Protein AF-A0A914XFB5-F1 (afdb_monomer_lite)

Radius of gyration: 28.86 Å; chains: 1; bounding box: 76×97×70 Å

pLDDT: mean 73.91, std 24.79, range [25.27, 97.06]

InterPro domains:
  IPR002641 Patatin-like phospholipase domain [PF01734] (30-136)
  IPR016035 Acyl transferase/acyl hydrolase/lysophospholipase [SSF52151] (10-265)
  IPR047148 85/88 kDa calcium-independent phospholipase A2 [PTHR24139] (10-276)

Organism: NCBI:txid2011161

Structure (mmCIF, N/CA/C/O backbone):
data_AF-A0A914XFB5-F1
#
_entry.id   AF-A0A914XFB5-F1
#
loop_
_atom_site.group_PDB
_atom_site.id
_atom_site.type_symbol
_atom_site.label_atom_id
_atom_site.label_alt_id
_atom_site.label_comp_id
_atom_site.label_asym_id
_atom_site.label_entity_id
_atom_site.label_seq_id
_atom_site.pdbx_PDB_ins_code
_atom_site.Cartn_x
_atom_site.Cartn_y
_atom_site.Cartn_z
_atom_site.occupancy
_atom_site.B_iso_or_equiv
_atom_site.auth_seq_id
_atom_site.auth_comp_id
_atom_site.auth_asym_id
_atom_site.auth_atom_id
_atom_site.pdbx_PDB_model_num
ATOM 1 N N . MET A 1 1 ? -23.483 -3.915 -17.271 1.00 28.05 1 MET A N 1
ATOM 2 C CA . MET A 1 1 ? -22.135 -3.550 -16.781 1.00 28.05 1 MET A CA 1
ATOM 3 C C . MET A 1 1 ? -22.330 -2.967 -15.389 1.00 28.05 1 MET A C 1
ATOM 5 O O . MET A 1 1 ? -23.011 -1.961 -15.266 1.00 28.05 1 MET A O 1
ATOM 9 N N . ILE A 1 2 ? -21.907 -3.681 -14.348 1.00 25.38 2 ILE A N 1
ATOM 10 C CA . ILE A 1 2 ? -22.270 -3.381 -12.957 1.00 25.38 2 ILE A CA 1
ATOM 11 C C . ILE A 1 2 ? -21.458 -2.163 -12.478 1.00 25.38 2 ILE A C 1
ATOM 13 O O . ILE A 1 2 ? -20.241 -2.264 -12.338 1.00 25.38 2 ILE A O 1
ATOM 17 N N . LYS A 1 3 ? -22.114 -1.011 -12.279 1.00 30.94 3 LYS A N 1
ATOM 18 C CA . LYS A 1 3 ? -21.510 0.233 -11.773 1.00 30.94 3 LYS A CA 1
ATOM 19 C C . LYS A 1 3 ? -21.792 0.350 -10.272 1.00 30.94 3 LYS A C 1
ATOM 21 O O . LYS A 1 3 ? -22.821 0.881 -9.877 1.00 30.94 3 LYS A O 1
ATOM 26 N N . TYR A 1 4 ? -20.901 -0.176 -9.439 1.00 33.84 4 TYR A N 1
ATOM 27 C CA . TYR A 1 4 ? -20.925 0.092 -8.000 1.00 33.84 4 TYR A CA 1
ATOM 28 C C . TYR A 1 4 ? -19.819 1.084 -7.657 1.00 33.84 4 TYR A C 1
ATOM 30 O O . TYR A 1 4 ? -18.700 0.929 -8.145 1.00 33.84 4 TYR A O 1
ATOM 38 N N . LYS A 1 5 ? -20.129 2.089 -6.834 1.00 43.03 5 LYS A N 1
ATOM 39 C CA . LYS A 1 5 ? -19.140 3.002 -6.247 1.00 43.03 5 LYS A CA 1
ATOM 40 C C . LYS A 1 5 ? -18.372 2.221 -5.174 1.00 43.03 5 LYS A C 1
ATOM 42 O O . LYS A 1 5 ? -18.997 1.694 -4.256 1.00 43.03 5 LYS A O 1
ATOM 47 N N . VAL A 1 6 ? -17.058 2.042 -5.340 1.00 48.06 6 VAL A N 1
ATOM 48 C CA . VAL A 1 6 ? -16.254 1.094 -4.534 1.00 48.06 6 VAL A CA 1
ATOM 49 C C . VAL A 1 6 ? -15.273 1.802 -3.600 1.00 48.06 6 VAL A C 1
ATOM 51 O O . VAL A 1 6 ? -14.911 1.224 -2.579 1.00 48.06 6 VAL A O 1
ATOM 54 N N . THR A 1 7 ? -14.867 3.035 -3.908 1.00 53.94 7 THR A N 1
ATOM 55 C CA . THR A 1 7 ? -13.913 3.799 -3.090 1.00 53.94 7 THR A CA 1
ATOM 56 C C . THR A 1 7 ? -14.574 4.841 -2.203 1.00 53.94 7 THR A C 1
ATOM 58 O O . THR A 1 7 ? -15.727 5.217 -2.415 1.00 53.94 7 THR A O 1
ATOM 61 N N . ASP A 1 8 ? -13.806 5.356 -1.245 1.00 54.56 8 ASP A N 1
ATOM 62 C CA . ASP A 1 8 ? -14.227 6.428 -0.333 1.00 54.56 8 ASP A CA 1
ATOM 63 C C . ASP A 1 8 ? -14.499 7.744 -1.060 1.00 54.56 8 ASP A C 1
ATOM 65 O O . ASP A 1 8 ? -15.376 8.503 -0.663 1.00 54.56 8 ASP A O 1
ATOM 69 N N . SER A 1 9 ? -13.840 7.946 -2.204 1.00 60.00 9 SER A N 1
ATOM 70 C CA . SER A 1 9 ? -14.134 9.016 -3.164 1.00 60.00 9 SER A CA 1
ATOM 71 C C . SER A 1 9 ? -15.401 8.776 -3.999 1.00 60.00 9 SER A C 1
ATOM 73 O O . SER A 1 9 ? -15.744 9.577 -4.863 1.00 60.00 9 SER A O 1
ATOM 75 N N . GLY A 1 10 ? -16.104 7.657 -3.795 1.00 68.06 10 GLY A N 1
ATOM 76 C CA . GLY A 1 10 ? -17.323 7.317 -4.524 1.00 68.06 10 GLY A CA 1
ATOM 77 C C . GLY A 1 10 ? -17.101 6.917 -5.986 1.00 68.06 10 GLY A C 1
ATOM 78 O O . GLY A 1 10 ? -18.074 6.843 -6.736 1.00 68.06 10 GLY A O 1
ATOM 79 N N . LYS A 1 11 ? -15.860 6.635 -6.400 1.00 73.81 11 LYS A N 1
ATOM 80 C CA . LYS A 1 11 ? -15.531 6.176 -7.755 1.00 73.81 11 LYS A CA 1
ATOM 81 C C . LYS A 1 11 ? -15.665 4.660 -7.879 1.00 73.81 11 LYS A C 1
ATOM 83 O O . LYS A 1 11 ? -15.484 3.885 -6.934 1.00 73.81 11 LYS A O 1
ATOM 88 N N . THR A 1 12 ? -16.008 4.212 -9.075 1.00 82.31 12 THR A N 1
ATOM 89 C CA . THR A 1 12 ? -15.985 2.801 -9.460 1.00 82.31 12 THR A CA 1
ATOM 90 C C . THR A 1 12 ? -14.556 2.369 -9.809 1.00 82.31 12 THR A C 1
ATOM 92 O O . THR A 1 12 ? -13.732 3.176 -10.240 1.00 82.31 12 THR A O 1
ATOM 95 N N . LEU A 1 13 ? -14.260 1.069 -9.712 1.00 85.56 13 LEU A N 1
ATOM 96 C CA . LEU A 1 13 ? -12.946 0.536 -10.114 1.00 85.56 13 LEU A CA 1
ATOM 97 C C . LEU A 1 13 ? -12.614 0.821 -11.589 1.00 85.56 13 LEU A C 1
ATOM 99 O O . LEU A 1 13 ? -11.453 0.997 -11.941 1.00 85.56 13 LEU A O 1
ATOM 103 N N . ARG A 1 14 ? -13.633 0.901 -12.454 1.00 87.38 14 ARG A N 1
ATOM 104 C CA . ARG A 1 14 ? -13.450 1.220 -13.876 1.00 87.38 14 ARG A CA 1
ATOM 105 C C . ARG A 1 14 ? -13.095 2.687 -14.102 1.00 87.38 14 ARG A C 1
ATOM 107 O O . ARG A 1 14 ? -12.268 2.981 -14.955 1.00 87.38 14 ARG A O 1
ATOM 114 N N . GLU A 1 15 ? -13.687 3.596 -13.335 1.00 87.69 15 GLU A N 1
ATOM 115 C CA . GLU A 1 15 ? -13.311 5.014 -13.377 1.00 87.69 15 GLU A CA 1
ATOM 116 C C . GLU A 1 15 ? -11.874 5.211 -12.902 1.00 87.69 15 GLU A C 1
ATOM 118 O O . GLU A 1 15 ? -11.133 5.951 -13.535 1.00 87.69 15 GLU A O 1
ATOM 123 N N . ILE A 1 16 ? -11.453 4.492 -11.859 1.00 87.81 16 ILE A N 1
ATOM 124 C CA . ILE A 1 16 ? -10.065 4.521 -11.374 1.00 87.81 16 ILE A CA 1
ATOM 125 C C . ILE A 1 16 ? -9.107 3.963 -12.427 1.00 87.81 16 ILE A C 1
ATOM 127 O O . ILE A 1 16 ? -8.071 4.562 -12.688 1.00 87.81 16 ILE A O 1
ATOM 131 N N . GLN A 1 17 ? -9.465 2.864 -13.094 1.00 90.69 17 GLN A N 1
ATOM 132 C CA . GLN A 1 17 ? -8.667 2.340 -14.203 1.00 90.69 17 GLN A CA 1
ATOM 133 C C . GLN A 1 17 ? -8.506 3.375 -15.329 1.00 90.69 17 GLN A C 1
ATOM 135 O O . GLN A 1 17 ? -7.394 3.606 -15.797 1.00 90.69 17 GLN A O 1
ATOM 140 N N . HIS A 1 18 ? -9.595 4.026 -15.752 1.00 89.69 18 HIS A N 1
ATOM 141 C CA . HIS A 1 18 ? -9.528 5.086 -16.765 1.00 89.69 18 HIS A CA 1
ATOM 142 C C . HIS A 1 18 ? -8.697 6.284 -16.300 1.00 89.69 18 HIS A C 1
ATOM 144 O O . HIS A 1 18 ? -8.013 6.900 -17.113 1.00 89.69 18 HIS A O 1
ATOM 150 N N . LEU A 1 19 ? -8.760 6.605 -15.009 1.00 88.25 19 LEU A N 1
ATOM 151 C CA . LEU A 1 19 ? -7.975 7.665 -14.399 1.00 88.25 19 LEU A CA 1
ATOM 152 C C . LEU A 1 19 ? -6.479 7.378 -14.551 1.00 88.25 19 LEU A C 1
ATOM 154 O O . LEU A 1 19 ? -5.775 8.209 -15.107 1.00 88.25 19 LEU A O 1
ATOM 158 N N . TYR A 1 20 ? -6.016 6.179 -14.179 1.00 89.06 20 TYR A N 1
ATOM 159 C CA . TYR A 1 20 ? -4.617 5.773 -14.367 1.00 89.06 20 TYR A CA 1
ATOM 160 C C . TYR A 1 20 ? -4.177 5.837 -15.834 1.00 89.06 20 TYR A C 1
ATOM 162 O O . TYR A 1 20 ? -3.127 6.401 -16.131 1.00 89.06 20 TYR A O 1
ATOM 170 N N . LEU A 1 21 ? -4.995 5.317 -16.756 1.00 90.19 21 LEU A N 1
ATOM 171 C CA . LEU A 1 21 ? -4.662 5.301 -18.186 1.00 90.19 21 LEU A CA 1
ATOM 172 C C . LEU A 1 21 ? -4.533 6.701 -18.794 1.00 90.19 21 LEU A C 1
ATOM 174 O O . LEU A 1 21 ? -3.759 6.879 -19.723 1.00 90.19 21 LEU A O 1
ATOM 178 N N . ARG A 1 22 ? -5.278 7.688 -18.286 1.00 87.06 22 ARG A N 1
ATOM 179 C CA . ARG A 1 22 ? -5.170 9.085 -18.734 1.00 87.06 22 ARG A CA 1
ATOM 180 C C . ARG A 1 22 ? -4.053 9.838 -18.022 1.00 87.06 22 ARG A C 1
ATOM 182 O O . ARG A 1 22 ? -3.430 10.713 -18.607 1.00 87.06 22 ARG A O 1
ATOM 189 N N . PHE A 1 23 ? -3.841 9.530 -16.747 1.00 86.81 23 PHE A N 1
ATOM 190 C CA . PHE A 1 23 ? -2.979 10.314 -15.874 1.00 86.81 23 PHE A CA 1
ATOM 191 C C . PHE A 1 23 ? -1.503 9.905 -15.963 1.00 86.81 23 PHE A C 1
ATOM 193 O O . PHE A 1 23 ? -0.633 10.730 -15.693 1.00 86.81 23 PHE A O 1
ATOM 200 N N . LYS A 1 24 ? -1.201 8.677 -16.417 1.00 89.12 24 LYS A N 1
ATOM 201 C CA . LYS A 1 24 ? 0.177 8.181 -16.604 1.00 89.12 24 LYS A CA 1
ATOM 202 C C . LYS A 1 24 ? 1.052 9.119 -17.444 1.00 89.12 24 LYS A C 1
ATOM 204 O O . LYS A 1 24 ? 2.193 9.377 -17.077 1.00 89.12 24 LYS A O 1
ATOM 209 N N . ASP A 1 25 ? 0.503 9.667 -18.529 1.00 87.00 25 ASP A N 1
ATOM 210 C CA . ASP A 1 25 ? 1.257 10.492 -19.479 1.00 87.00 25 ASP A CA 1
ATOM 211 C C . ASP A 1 25 ? 1.527 11.894 -18.928 1.00 87.00 25 ASP A C 1
ATOM 213 O O . ASP A 1 25 ? 2.463 12.559 -19.363 1.00 87.00 25 ASP A O 1
ATOM 217 N N . TYR A 1 26 ? 0.718 12.322 -17.956 1.00 85.25 26 TYR A N 1
ATOM 218 C CA . TYR A 1 26 ? 0.828 13.619 -17.302 1.00 85.25 26 TYR A CA 1
ATOM 219 C C . TYR A 1 26 ? 1.771 13.589 -16.093 1.00 85.25 26 TYR A C 1
ATOM 221 O O . TYR A 1 26 ? 2.490 14.552 -15.862 1.00 85.25 26 TYR A O 1
ATOM 229 N N . ILE A 1 27 ? 1.798 12.493 -15.323 1.00 86.00 27 ILE A N 1
ATOM 230 C CA . ILE A 1 27 ? 2.720 12.363 -14.180 1.00 86.00 27 ILE A CA 1
ATOM 231 C C . ILE A 1 27 ? 4.146 12.066 -14.647 1.00 86.00 27 ILE A C 1
ATOM 233 O O . ILE A 1 27 ? 5.107 12.605 -14.105 1.00 86.00 27 ILE A O 1
ATOM 237 N N . PHE A 1 28 ? 4.290 11.164 -15.618 1.00 85.75 28 PHE A N 1
ATOM 238 C CA . PHE A 1 28 ? 5.590 10.708 -16.106 1.00 85.75 28 PHE A CA 1
ATOM 239 C C . PHE A 1 28 ? 6.002 11.489 -17.359 1.00 85.75 28 PHE A C 1
ATOM 241 O O . PHE A 1 28 ? 6.478 10.917 -18.339 1.00 85.75 28 PHE A O 1
ATOM 248 N N . ASP A 1 29 ? 5.768 12.798 -17.363 1.00 78.44 29 ASP A N 1
ATOM 249 C CA . ASP A 1 29 ? 5.888 13.674 -18.530 1.00 78.44 29 ASP A CA 1
ATOM 250 C C . ASP A 1 29 ? 7.346 13.977 -18.921 1.00 78.44 29 ASP A C 1
ATOM 252 O O . ASP A 1 29 ? 7.672 14.075 -20.109 1.00 78.44 29 ASP A O 1
ATOM 256 N N . THR A 1 30 ? 8.252 14.069 -17.946 1.00 73.75 30 THR A N 1
ATOM 257 C CA . THR A 1 30 ? 9.659 14.399 -18.181 1.00 73.75 30 THR A CA 1
ATOM 258 C C . THR A 1 30 ? 10.500 13.200 -18.621 1.00 73.75 30 THR A C 1
ATOM 260 O O . THR A 1 30 ? 10.286 12.048 -18.245 1.00 73.75 30 THR A O 1
ATOM 263 N N . TRP A 1 31 ? 11.539 13.488 -19.410 1.00 67.62 31 TRP A N 1
ATOM 264 C CA . TRP A 1 31 ? 12.543 12.501 -19.830 1.00 67.62 31 TRP A CA 1
ATOM 265 C C . TRP A 1 31 ? 13.501 12.083 -18.708 1.00 67.62 31 TRP A C 1
ATOM 267 O O . TRP A 1 31 ? 14.221 11.096 -18.851 1.00 67.62 31 TRP A O 1
ATOM 277 N N . SER A 1 32 ? 13.539 12.829 -17.603 1.00 76.44 32 SER A N 1
ATOM 278 C CA . SER A 1 32 ? 14.454 12.589 -16.491 1.00 76.44 32 SER A CA 1
ATOM 279 C C . SER A 1 32 ? 13.742 12.677 -15.154 1.00 76.44 32 SER A C 1
ATOM 281 O O . SER A 1 32 ? 12.964 13.600 -14.910 1.00 76.44 32 SER A O 1
ATOM 283 N N . ARG A 1 33 ? 14.100 11.745 -14.276 1.00 84.31 33 ARG A N 1
ATOM 284 C CA . ARG A 1 33 ? 13.691 11.723 -12.879 1.00 84.31 33 ARG A CA 1
ATOM 285 C C . ARG A 1 33 ? 14.534 12.695 -12.031 1.00 84.31 33 ARG A C 1
ATOM 287 O O . ARG A 1 33 ? 15.703 12.907 -12.368 1.00 84.31 33 ARG A O 1
ATOM 294 N N . PRO A 1 34 ? 14.009 13.224 -10.910 1.00 86.38 34 PRO A N 1
ATOM 295 C CA . PRO A 1 34 ? 12.655 13.017 -10.383 1.00 86.38 34 PRO A CA 1
ATOM 296 C C . PRO A 1 34 ? 11.577 13.768 -11.185 1.00 86.38 34 PRO A C 1
ATOM 298 O O . PRO A 1 34 ? 11.852 14.811 -11.775 1.00 86.38 34 PRO A O 1
ATOM 301 N N . TYR A 1 35 ? 10.357 13.229 -11.198 1.00 86.88 35 TYR A N 1
ATOM 302 C CA . TYR A 1 35 ? 9.185 13.820 -11.850 1.00 86.88 35 TYR A CA 1
ATOM 303 C C . TYR A 1 35 ? 8.622 14.999 -11.055 1.00 86.88 35 TYR A C 1
ATOM 305 O O . TYR A 1 35 ? 8.806 15.099 -9.837 1.00 86.88 35 TYR A O 1
ATOM 313 N N . ASN A 1 36 ? 7.898 15.881 -11.747 1.00 83.06 36 ASN A N 1
ATOM 314 C CA . ASN A 1 36 ? 7.237 17.020 -11.125 1.00 83.06 36 ASN A CA 1
ATOM 315 C C . ASN A 1 36 ? 6.116 16.546 -10.183 1.00 83.06 36 ASN A C 1
ATOM 317 O O . ASN A 1 36 ? 5.190 15.843 -10.584 1.00 83.06 36 ASN A O 1
ATOM 321 N N . THR A 1 37 ? 6.192 16.945 -8.915 1.00 86.81 37 THR A N 1
ATOM 322 C CA . THR A 1 37 ? 5.234 16.522 -7.888 1.00 86.81 37 THR A CA 1
ATOM 323 C C . THR A 1 37 ? 4.040 17.460 -7.764 1.00 86.81 37 THR A C 1
ATOM 325 O O . THR A 1 37 ? 3.006 17.033 -7.265 1.00 86.81 37 THR A O 1
ATOM 328 N N . SER A 1 38 ? 4.136 18.704 -8.242 1.00 89.12 38 SER A N 1
ATOM 329 C CA . SER A 1 38 ? 3.063 19.701 -8.143 1.00 89.12 38 SER A CA 1
ATOM 330 C C . SER A 1 38 ? 1.817 19.262 -8.907 1.00 89.12 38 SER A C 1
ATOM 332 O O . SER A 1 38 ? 0.704 19.400 -8.412 1.00 89.12 38 SER A O 1
ATOM 334 N N . ALA A 1 39 ? 2.008 18.674 -10.089 1.00 86.69 39 ALA A N 1
ATOM 335 C CA . ALA A 1 39 ? 0.926 18.160 -10.924 1.00 86.69 39 ALA A CA 1
ATOM 336 C C . ALA A 1 39 ? 0.201 16.978 -10.251 1.00 86.69 39 ALA A C 1
ATOM 338 O O . ALA A 1 39 ? -1.029 16.922 -10.222 1.00 86.69 39 ALA A O 1
ATOM 339 N N . LEU A 1 40 ? 0.971 16.063 -9.649 1.00 88.44 40 LEU A N 1
ATOM 340 C CA . LEU A 1 40 ? 0.448 14.938 -8.873 1.00 88.44 40 LEU A CA 1
ATOM 341 C C . LEU A 1 40 ? -0.322 15.414 -7.633 1.00 88.44 40 LEU A C 1
ATOM 343 O O . LEU A 1 40 ? -1.408 14.915 -7.350 1.00 88.44 40 LEU A O 1
ATOM 347 N N . GLU A 1 41 ? 0.226 16.383 -6.904 1.00 92.56 41 GLU A N 1
ATOM 348 C CA . GLU A 1 41 ? -0.372 16.927 -5.684 1.00 92.56 41 GLU A CA 1
ATOM 349 C C . GLU A 1 41 ? -1.658 17.701 -5.975 1.00 92.56 41 GLU A C 1
ATOM 351 O O . GLU A 1 41 ? -2.675 17.428 -5.339 1.00 92.56 41 GLU A O 1
ATOM 356 N N . ALA A 1 42 ? -1.653 18.586 -6.976 1.00 91.69 42 ALA A N 1
ATOM 357 C CA . ALA A 1 42 ? -2.843 19.316 -7.407 1.00 91.69 42 ALA A CA 1
ATOM 358 C C . ALA A 1 42 ? -3.957 18.357 -7.844 1.00 91.69 42 ALA A C 1
ATOM 360 O O . ALA A 1 42 ? -5.107 18.496 -7.435 1.00 91.69 42 ALA A O 1
ATOM 361 N N . PHE A 1 43 ? -3.609 17.322 -8.610 1.00 88.31 43 PHE A N 1
ATOM 362 C CA . PHE A 1 43 ? -4.556 16.287 -8.996 1.00 88.31 43 PHE A CA 1
ATOM 363 C C . PHE A 1 43 ? -5.148 15.552 -7.785 1.00 88.31 43 PHE A C 1
ATOM 365 O O . PHE A 1 43 ? -6.365 15.402 -7.695 1.00 88.31 43 PHE A O 1
ATOM 372 N N . MET A 1 44 ? -4.318 15.120 -6.829 1.00 89.69 44 MET A N 1
ATOM 373 C CA . MET A 1 44 ? -4.813 14.456 -5.620 1.00 89.69 44 MET A CA 1
ATOM 374 C C . MET A 1 44 ? -5.723 15.379 -4.800 1.00 89.69 44 MET A C 1
ATOM 376 O O . MET A 1 44 ? -6.739 14.922 -4.285 1.00 89.69 44 MET A O 1
ATOM 380 N N . GLN A 1 45 ? -5.3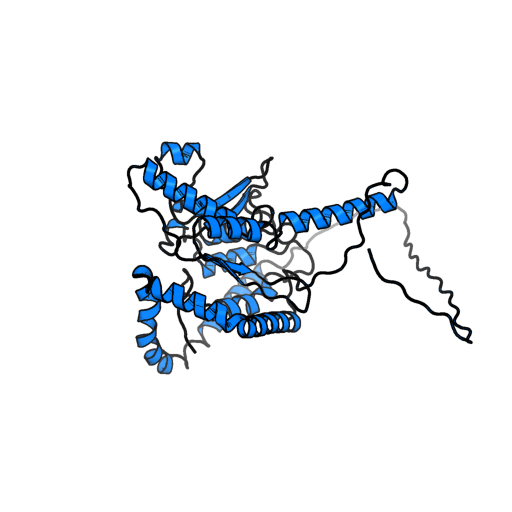91 16.667 -4.696 1.00 91.69 45 GLN A N 1
ATOM 381 C CA . GLN A 1 45 ? -6.206 17.663 -3.996 1.00 91.69 45 GLN A CA 1
ATOM 382 C C . GLN A 1 45 ? -7.563 17.881 -4.673 1.00 91.69 45 GLN A C 1
ATOM 384 O O . GLN A 1 45 ? -8.577 17.942 -3.983 1.00 91.69 45 GLN A O 1
ATOM 389 N N . VAL A 1 46 ? -7.603 17.955 -6.006 1.00 89.06 46 VAL A N 1
ATOM 390 C CA . VAL A 1 46 ? -8.858 18.065 -6.768 1.00 89.06 46 VAL A CA 1
ATOM 391 C C . VAL A 1 46 ? -9.716 16.813 -6.585 1.00 89.06 46 VAL A C 1
ATOM 393 O O . VAL A 1 46 ? -10.921 16.910 -6.371 1.00 89.06 46 VAL A O 1
ATOM 396 N N . GLU A 1 47 ? -9.101 15.633 -6.636 1.00 84.88 47 GLU A N 1
ATOM 397 C CA . GLU A 1 47 ? -9.828 14.362 -6.637 1.00 84.88 47 GLU A CA 1
ATOM 398 C C . GLU A 1 47 ? -10.275 13.880 -5.256 1.00 84.88 47 GLU A C 1
ATOM 400 O O . GLU A 1 47 ? -11.230 13.106 -5.145 1.00 84.88 47 GLU A O 1
ATOM 405 N N . LEU A 1 48 ? -9.574 14.296 -4.202 1.00 86.94 48 LEU A N 1
ATOM 406 C CA . LEU A 1 48 ? -9.805 13.835 -2.830 1.00 86.94 48 LEU A CA 1
ATOM 407 C C . LEU A 1 48 ? -10.257 14.954 -1.892 1.00 86.94 48 LEU A C 1
ATOM 409 O O . LEU A 1 48 ? -10.643 14.658 -0.767 1.00 86.94 48 LEU A O 1
ATOM 413 N N . GLY A 1 49 ? -10.221 16.206 -2.349 1.00 89.00 49 GLY A N 1
ATOM 414 C CA . GLY A 1 49 ? -10.443 17.398 -1.540 1.00 89.00 49 GLY A CA 1
ATOM 415 C C . GLY A 1 49 ? -9.163 17.854 -0.837 1.00 89.00 49 GLY A C 1
ATOM 416 O O . GLY A 1 49 ? -8.544 17.101 -0.083 1.00 89.00 49 GLY A O 1
ATOM 417 N N . ALA A 1 50 ? -8.780 19.116 -1.046 1.00 92.38 50 ALA A N 1
ATOM 418 C CA . ALA A 1 50 ? -7.565 19.698 -0.467 1.00 92.38 50 ALA A CA 1
ATOM 419 C C . ALA A 1 50 ? -7.567 19.682 1.074 1.00 92.38 50 ALA A C 1
ATOM 421 O O . ALA A 1 50 ? -6.538 19.387 1.684 1.00 92.38 50 ALA A O 1
ATOM 422 N N . ASP A 1 51 ? -8.735 19.919 1.675 1.00 94.25 51 ASP A N 1
ATOM 423 C CA . ASP A 1 51 ? -8.927 20.002 3.129 1.00 94.25 51 ASP A CA 1
ATOM 424 C C . ASP A 1 51 ? -9.544 18.732 3.734 1.00 94.25 51 ASP A C 1
ATOM 426 O O . ASP A 1 51 ? -9.797 18.677 4.934 1.00 94.25 51 ASP A O 1
ATOM 430 N N . THR A 1 52 ? -9.818 17.705 2.920 1.00 92.75 52 THR A N 1
ATOM 431 C CA . THR A 1 52 ? -10.423 16.466 3.428 1.00 92.75 52 THR A CA 1
ATOM 432 C C . THR A 1 52 ? -9.396 15.700 4.250 1.00 92.75 52 THR A C 1
ATOM 434 O O . THR A 1 52 ? -8.330 15.326 3.750 1.00 92.75 52 THR A O 1
ATOM 437 N N . THR A 1 53 ? -9.719 15.463 5.517 1.00 95.56 53 THR A N 1
ATOM 438 C CA . THR A 1 53 ? -8.860 14.775 6.484 1.00 95.56 53 THR A CA 1
ATOM 439 C C . THR A 1 53 ? -9.110 13.272 6.495 1.00 95.56 53 THR A C 1
ATOM 441 O O . THR A 1 53 ? -10.155 12.791 6.050 1.00 95.56 53 THR A O 1
ATOM 444 N N . LEU A 1 54 ? -8.166 12.493 7.030 1.00 93.25 54 LEU A N 1
ATOM 445 C CA . LEU A 1 54 ? -8.392 11.065 7.254 1.00 93.25 54 LEU A CA 1
ATOM 446 C C . LEU A 1 54 ? -9.585 10.853 8.197 1.00 93.25 54 LEU A C 1
ATOM 448 O O . LEU A 1 54 ? -10.357 9.925 7.980 1.00 93.25 54 LEU A O 1
ATOM 452 N N . ALA A 1 55 ? -9.805 11.739 9.175 1.00 93.50 55 ALA A N 1
ATOM 453 C CA . ALA A 1 55 ? -10.966 11.677 10.064 1.00 93.50 55 ALA A CA 1
ATOM 454 C C . ALA A 1 55 ? -12.314 11.773 9.330 1.00 93.50 55 ALA A C 1
ATOM 456 O O . ALA A 1 55 ? -13.307 11.207 9.801 1.00 93.50 55 ALA A O 1
ATOM 457 N N . ASP A 1 56 ? -12.380 12.468 8.192 1.00 90.44 56 ASP A N 1
ATOM 458 C CA . ASP A 1 56 ? -13.609 12.611 7.401 1.00 90.44 56 ASP A CA 1
ATOM 459 C C . ASP A 1 56 ? -14.013 11.291 6.725 1.00 90.44 56 ASP A C 1
ATOM 461 O O . ASP A 1 56 ? -15.201 11.020 6.509 1.00 90.44 56 ASP A O 1
ATOM 465 N N . VAL A 1 57 ? -13.044 10.405 6.479 1.00 87.94 57 VAL A N 1
ATOM 466 C CA . VAL A 1 57 ? -13.274 9.072 5.923 1.00 87.94 57 VAL A CA 1
ATOM 467 C C . VAL A 1 57 ? -13.712 8.113 7.028 1.00 87.94 57 VAL A C 1
ATOM 469 O O . VAL A 1 57 ? -12.898 7.504 7.712 1.00 87.94 57 VAL A O 1
ATOM 472 N N . LYS A 1 58 ? -15.025 7.931 7.201 1.00 82.88 58 LYS A N 1
ATOM 473 C CA . LYS A 1 58 ? -15.560 7.073 8.279 1.00 82.88 58 LYS A CA 1
ATOM 474 C C . LYS A 1 58 ? -15.440 5.572 8.008 1.00 82.88 58 LYS A C 1
ATOM 476 O O . LYS A 1 58 ? -15.259 4.793 8.940 1.00 82.88 58 LYS A O 1
ATOM 481 N N . HIS A 1 59 ? -15.578 5.148 6.754 1.00 79.62 59 HIS A N 1
ATOM 482 C CA . HIS A 1 59 ? -15.498 3.741 6.364 1.00 79.62 59 HIS A CA 1
ATOM 483 C C . HIS A 1 59 ? -15.045 3.585 4.908 1.00 79.62 59 HIS A C 1
ATOM 485 O O . HIS A 1 59 ? -15.529 4.366 4.092 1.00 79.62 59 HIS A O 1
ATOM 491 N N . PRO A 1 60 ? -14.274 2.520 4.588 1.00 85.94 60 PRO A N 1
ATOM 492 C CA . PRO A 1 60 ? -13.718 1.531 5.508 1.00 85.94 60 PRO A CA 1
ATOM 493 C C . PRO A 1 60 ? -12.583 2.123 6.356 1.00 85.94 60 PRO A C 1
ATOM 495 O O . PRO A 1 60 ? -12.192 3.271 6.184 1.00 85.94 60 PRO A O 1
ATOM 498 N N . ARG A 1 61 ? -12.078 1.347 7.320 1.00 89.56 61 ARG A N 1
ATOM 499 C CA . ARG A 1 61 ? -10.845 1.723 8.016 1.00 89.56 61 ARG A CA 1
ATOM 500 C C . ARG A 1 61 ? -9.673 1.620 7.040 1.00 89.56 61 ARG A C 1
ATOM 502 O O . ARG A 1 61 ? -9.567 0.628 6.322 1.00 89.56 61 ARG A O 1
ATOM 509 N N . LEU A 1 62 ? -8.828 2.638 7.036 1.00 92.31 62 LEU A N 1
ATOM 510 C CA . LEU A 1 62 ? -7.675 2.815 6.172 1.00 92.31 62 LEU A CA 1
ATOM 511 C C . LEU A 1 62 ? -6.401 2.760 7.005 1.00 92.31 62 LEU A C 1
ATOM 513 O O . LEU A 1 62 ? -6.343 3.287 8.117 1.00 92.31 62 LEU A O 1
ATOM 517 N N . LEU A 1 63 ? -5.381 2.145 6.422 1.00 94.75 63 LEU A N 1
ATOM 518 C CA . LEU A 1 63 ? -4.019 2.123 6.925 1.00 94.75 63 LEU A CA 1
ATOM 519 C C . LEU A 1 63 ? -3.089 2.300 5.728 1.00 94.75 63 LEU A C 1
ATOM 521 O O . LEU A 1 63 ? -3.140 1.515 4.783 1.00 94.75 63 LEU A O 1
ATOM 525 N N . VAL A 1 64 ? -2.281 3.351 5.766 1.00 96.25 64 VAL A N 1
ATOM 526 C CA . VAL A 1 64 ? -1.392 3.767 4.681 1.00 96.25 64 VAL A CA 1
ATOM 527 C C . VAL A 1 64 ? 0.038 3.792 5.209 1.00 96.25 64 VAL A C 1
ATOM 529 O O . VAL A 1 64 ? 0.299 4.342 6.280 1.00 96.25 64 VAL A O 1
ATOM 532 N N . THR A 1 65 ? 0.965 3.176 4.479 1.00 97.00 65 THR A N 1
ATOM 533 C CA . THR A 1 65 ? 2.377 3.088 4.865 1.00 97.00 65 THR A CA 1
ATOM 534 C C . THR A 1 65 ? 3.179 4.248 4.277 1.00 97.00 65 THR A C 1
ATOM 536 O O . THR A 1 65 ? 2.988 4.641 3.128 1.00 97.00 65 THR A O 1
ATOM 539 N N . THR A 1 66 ? 4.101 4.798 5.063 1.00 96.94 66 THR A N 1
ATOM 540 C CA . THR A 1 66 ? 5.136 5.745 4.619 1.00 96.94 66 THR A CA 1
ATOM 541 C C . THR A 1 66 ? 6.362 5.602 5.518 1.00 96.94 66 THR A C 1
ATOM 543 O O . THR A 1 66 ? 6.272 5.031 6.606 1.00 96.94 66 THR A O 1
ATOM 546 N N . VAL A 1 67 ? 7.519 6.087 5.083 1.00 96.56 67 VAL A N 1
ATOM 547 C CA . VAL A 1 67 ? 8.761 6.026 5.859 1.00 96.56 67 VAL A CA 1
ATOM 548 C C . VAL A 1 67 ? 9.222 7.432 6.225 1.00 96.56 67 VAL A C 1
ATOM 550 O O . VAL A 1 67 ? 9.310 8.312 5.372 1.00 96.56 67 VAL A O 1
ATOM 553 N N . GLU A 1 68 ? 9.544 7.635 7.501 1.00 95.00 68 GLU A N 1
ATOM 554 C CA . GLU A 1 68 ? 10.253 8.823 7.985 1.00 95.00 68 GLU A CA 1
ATOM 555 C C . GLU A 1 68 ? 11.742 8.669 7.655 1.00 95.00 68 GLU A C 1
ATOM 557 O O . GLU A 1 68 ? 12.468 7.914 8.311 1.00 95.00 68 GLU A O 1
ATOM 562 N N . GLY A 1 69 ? 12.166 9.331 6.577 1.00 90.19 69 GLY A N 1
ATOM 563 C CA . GLY A 1 69 ? 13.520 9.261 6.025 1.00 90.19 69 GLY A CA 1
ATOM 564 C C . GLY A 1 69 ? 14.478 10.330 6.558 1.00 90.19 69 GLY A C 1
ATOM 565 O O . GLY A 1 69 ? 15.656 10.307 6.213 1.00 90.19 69 GLY A O 1
ATOM 566 N N . ASP A 1 70 ? 14.000 11.253 7.394 1.00 91.25 70 ASP A N 1
ATOM 567 C CA . ASP A 1 70 ? 14.790 12.323 8.020 1.00 91.25 70 ASP A CA 1
ATOM 568 C C . ASP A 1 70 ? 15.505 11.890 9.313 1.00 91.25 70 ASP A C 1
ATOM 570 O O . ASP A 1 70 ? 16.262 12.665 9.900 1.00 91.25 70 ASP A O 1
ATOM 574 N N . VAL A 1 71 ? 15.295 10.647 9.758 1.00 88.12 71 VAL A N 1
ATOM 575 C CA . VAL A 1 71 ? 15.849 10.097 11.000 1.00 88.12 71 VAL A CA 1
ATOM 576 C C . VAL A 1 71 ? 16.555 8.759 10.776 1.00 88.12 71 VAL A C 1
ATOM 578 O O . VAL A 1 71 ? 16.168 7.960 9.928 1.00 88.12 71 VAL A O 1
ATOM 581 N N . ILE A 1 72 ? 17.593 8.491 11.578 1.00 87.88 72 ILE A N 1
ATOM 582 C CA . ILE A 1 72 ? 18.292 7.198 11.621 1.00 87.88 72 ILE A CA 1
ATOM 583 C C . ILE A 1 72 ? 18.176 6.621 13.044 1.00 87.88 72 ILE A C 1
ATOM 585 O O . ILE A 1 72 ? 18.550 7.307 13.998 1.00 87.88 72 ILE A O 1
ATOM 589 N N . PRO A 1 73 ? 17.707 5.369 13.222 1.00 89.62 73 PRO A N 1
ATOM 590 C CA . PRO A 1 73 ? 17.198 4.468 12.184 1.00 89.62 73 PRO A CA 1
ATOM 591 C C . PRO A 1 73 ? 15.900 4.994 11.554 1.00 89.62 73 PRO A C 1
ATOM 593 O O . PRO A 1 73 ? 15.086 5.601 12.252 1.00 89.62 73 PRO A O 1
ATOM 596 N N . VAL A 1 74 ? 15.720 4.739 10.252 1.00 91.50 74 VAL A N 1
ATOM 597 C CA . VAL A 1 74 ? 14.483 5.079 9.530 1.00 91.50 74 VAL A CA 1
ATOM 598 C C . VAL A 1 74 ? 13.297 4.353 10.155 1.00 91.50 74 VAL A C 1
ATOM 600 O O . VAL A 1 74 ? 13.435 3.223 10.637 1.00 91.50 74 VAL A O 1
ATOM 603 N N . LYS A 1 75 ? 12.130 4.998 10.168 1.00 93.06 75 LYS A N 1
ATOM 604 C CA . LYS A 1 75 ? 10.937 4.466 10.837 1.00 93.06 75 LYS A CA 1
ATOM 605 C C . LYS A 1 75 ? 9.775 4.344 9.871 1.00 93.06 75 LYS A C 1
ATOM 607 O O . LYS A 1 75 ? 9.482 5.273 9.124 1.00 93.06 75 LYS A O 1
ATOM 612 N N . LEU A 1 76 ? 9.083 3.209 9.932 1.00 94.94 76 LEU A N 1
ATOM 613 C CA . LEU A 1 76 ? 7.786 3.054 9.289 1.00 94.94 76 LEU A CA 1
ATOM 614 C C . LEU A 1 76 ? 6.746 3.861 10.068 1.00 94.94 76 LEU A C 1
ATOM 616 O O . LEU A 1 76 ? 6.612 3.703 11.283 1.00 94.94 76 LEU A O 1
ATOM 620 N N . LYS A 1 77 ? 5.982 4.679 9.354 1.00 95.44 77 LYS A N 1
ATOM 621 C CA . LYS A 1 77 ? 4.823 5.394 9.867 1.00 95.44 77 LYS A CA 1
ATOM 622 C C . LYS A 1 77 ? 3.560 4.855 9.210 1.00 95.44 77 LYS A C 1
ATOM 624 O O . LYS A 1 77 ? 3.491 4.680 7.995 1.00 95.44 77 LYS A O 1
ATOM 629 N N . LEU A 1 78 ? 2.566 4.583 10.047 1.00 96.06 78 LEU A N 1
ATOM 630 C CA . LEU A 1 78 ? 1.258 4.082 9.643 1.00 96.06 78 LEU A CA 1
ATOM 631 C C . LEU A 1 78 ? 0.243 5.216 9.799 1.00 96.06 78 LEU A C 1
ATOM 633 O O . LEU A 1 78 ? -0.083 5.611 10.919 1.00 96.06 78 LEU A O 1
ATOM 637 N N . LEU A 1 79 ? -0.233 5.758 8.683 1.00 96.06 79 LEU A N 1
ATOM 638 C CA . LEU A 1 79 ? -1.268 6.790 8.650 1.00 96.06 79 LEU A CA 1
ATOM 639 C C . LEU A 1 79 ? -2.639 6.113 8.618 1.00 96.06 79 LEU A C 1
ATOM 641 O O . LEU A 1 79 ? -2.846 5.169 7.856 1.00 96.06 79 LEU A O 1
ATOM 645 N N . ARG A 1 80 ? -3.563 6.549 9.476 1.00 94.38 80 ARG A N 1
ATOM 646 C CA . ARG A 1 80 ? -4.830 5.850 9.741 1.00 94.38 80 ARG A CA 1
ATOM 647 C C . ARG A 1 80 ? -5.992 6.830 9.767 1.00 94.38 80 ARG A C 1
ATOM 649 O O . ARG A 1 80 ? -5.824 7.973 10.176 1.00 94.38 80 ARG A O 1
ATOM 656 N N . ASN A 1 81 ? -7.180 6.358 9.402 1.00 94.06 81 ASN A N 1
ATOM 657 C CA . ASN A 1 81 ? -8.430 7.109 9.581 1.00 94.06 81 ASN A CA 1
ATOM 658 C C . ASN A 1 81 ? -9.191 6.755 10.869 1.00 94.06 81 ASN A C 1
ATOM 660 O O . ASN A 1 81 ? -10.352 7.125 11.033 1.00 94.06 81 ASN A O 1
ATOM 664 N N . TYR A 1 82 ? -8.571 5.989 11.759 1.00 92.25 82 TYR A N 1
ATOM 665 C CA . TYR A 1 82 ? -9.149 5.585 13.030 1.00 92.25 82 TYR A CA 1
ATOM 666 C C . TYR A 1 82 ? -8.136 5.797 14.146 1.00 92.25 82 TYR A C 1
ATOM 668 O O . TYR A 1 82 ? -6.926 5.692 13.940 1.00 92.25 82 TYR A O 1
ATOM 676 N N . ASP A 1 83 ? -8.666 6.053 15.333 1.00 91.44 83 ASP A N 1
ATOM 677 C CA . ASP A 1 83 ? -7.883 6.190 16.546 1.00 91.44 83 ASP A CA 1
ATOM 678 C C . ASP A 1 83 ? -7.613 4.830 17.190 1.00 91.44 83 ASP A C 1
ATOM 680 O O . ASP A 1 83 ? -8.418 3.897 17.115 1.00 91.44 83 ASP A O 1
ATOM 684 N N . MET A 1 84 ? -6.478 4.728 17.879 1.00 90.88 84 MET A N 1
ATOM 685 C CA . MET A 1 84 ? -6.208 3.579 18.737 1.00 90.88 84 MET A CA 1
ATOM 686 C C . MET A 1 84 ? -7.039 3.666 20.025 1.00 90.88 84 MET A C 1
ATOM 688 O O . MET A 1 84 ? -7.068 4.729 20.646 1.00 90.88 84 MET A O 1
ATOM 692 N N . PRO A 1 85 ? -7.655 2.568 20.499 1.00 91.75 85 PRO A N 1
ATOM 693 C CA . PRO A 1 85 ? -8.503 2.560 21.692 1.00 91.75 85 PRO A CA 1
ATOM 694 C C . PRO A 1 85 ? -7.651 2.513 22.972 1.00 91.75 85 PRO A C 1
ATOM 696 O O . PRO A 1 85 ? -7.751 1.604 23.793 1.00 91.75 85 PRO A O 1
ATOM 699 N N . LEU A 1 86 ? -6.775 3.504 23.117 1.00 90.12 86 LEU A N 1
ATOM 700 C CA . LEU A 1 86 ? -5.833 3.715 24.212 1.00 90.12 86 LEU A CA 1
ATOM 701 C C . LEU A 1 86 ? -6.149 5.033 24.930 1.00 90.12 86 LEU A C 1
ATOM 703 O O . LEU A 1 86 ? -6.872 5.882 24.403 1.00 90.12 86 LEU A O 1
ATOM 707 N N . SER A 1 87 ? -5.584 5.231 26.124 1.00 89.44 87 SER A N 1
ATOM 708 C CA . SER A 1 87 ? -5.667 6.530 26.796 1.00 89.44 87 SER A CA 1
ATOM 709 C C . SER A 1 87 ? -4.906 7.601 26.000 1.00 89.44 87 SER A C 1
ATOM 711 O O . SER A 1 87 ? -3.904 7.299 25.355 1.00 89.44 87 SER A O 1
ATOM 713 N N . GLU A 1 88 ? -5.326 8.869 26.070 1.00 89.81 88 GLU A N 1
ATOM 714 C CA . GLU A 1 88 ? -4.622 9.972 25.381 1.00 89.81 88 GLU A CA 1
ATOM 715 C C . GLU A 1 88 ? -3.146 10.079 25.795 1.00 89.81 88 GLU A C 1
ATOM 717 O O . GLU A 1 88 ? -2.294 10.467 24.995 1.00 89.81 88 GLU A O 1
ATOM 722 N N . LYS A 1 89 ? -2.828 9.695 27.039 1.00 90.69 89 LYS A N 1
ATOM 723 C CA . LYS A 1 89 ? -1.448 9.621 27.518 1.00 90.69 89 LYS A CA 1
ATOM 724 C C . LYS A 1 89 ? -0.664 8.548 26.760 1.00 90.69 89 LYS A C 1
ATOM 726 O O . LYS A 1 89 ? 0.393 8.853 26.222 1.00 90.69 89 LYS A O 1
ATOM 731 N N . ASP A 1 90 ? -1.196 7.330 26.681 1.00 90.62 90 ASP A N 1
ATOM 732 C CA . ASP A 1 90 ? -0.518 6.218 26.006 1.00 90.62 90 ASP A CA 1
ATOM 733 C C . ASP A 1 90 ? -0.403 6.465 24.498 1.00 90.62 90 ASP A C 1
ATOM 735 O O . ASP A 1 90 ? 0.635 6.174 23.910 1.00 90.62 90 ASP A O 1
ATOM 739 N N . LYS A 1 91 ? -1.432 7.065 23.877 1.00 91.31 91 LYS A N 1
ATOM 740 C CA . LYS A 1 91 ? -1.376 7.506 22.476 1.00 91.31 91 LYS A CA 1
ATOM 741 C C . LYS A 1 91 ? -0.178 8.428 22.251 1.00 91.31 91 LYS A C 1
ATOM 743 O O . LYS A 1 91 ? 0.625 8.179 21.356 1.00 91.31 91 LYS A O 1
ATOM 748 N N . LYS A 1 92 ? -0.024 9.449 23.100 1.00 91.06 92 LYS A N 1
ATOM 749 C CA . LYS A 1 92 ? 1.078 10.412 23.017 1.00 91.06 92 LYS A CA 1
ATOM 750 C C . LYS A 1 92 ? 2.441 9.766 23.271 1.00 91.06 92 LYS A C 1
ATOM 752 O O . LYS A 1 92 ? 3.373 10.027 22.516 1.00 91.06 92 LYS A O 1
ATOM 757 N N . ASP A 1 93 ? 2.554 8.922 24.294 1.00 91.56 93 ASP A N 1
ATOM 758 C CA . ASP A 1 93 ? 3.807 8.245 24.656 1.00 91.56 93 ASP A CA 1
ATOM 759 C C . ASP A 1 93 ? 4.270 7.275 23.550 1.00 91.56 93 ASP A C 1
ATOM 761 O O . ASP A 1 93 ? 5.468 7.121 23.315 1.00 91.56 93 ASP A O 1
ATOM 765 N N . MET A 1 94 ? 3.326 6.661 22.828 1.00 88.62 94 MET A N 1
ATOM 766 C CA . MET A 1 94 ? 3.595 5.784 21.682 1.00 88.62 94 MET A CA 1
ATOM 767 C C . MET A 1 94 ? 3.692 6.527 20.337 1.00 88.62 94 MET A C 1
ATOM 769 O O . MET A 1 94 ? 3.971 5.895 19.320 1.00 88.62 94 MET A O 1
ATOM 773 N N . GLY A 1 95 ? 3.483 7.847 20.314 1.00 89.56 95 GLY A N 1
ATOM 774 C CA . GLY A 1 95 ? 3.584 8.664 19.103 1.00 89.56 95 GLY A CA 1
ATOM 775 C C . GLY A 1 95 ? 2.432 8.488 18.107 1.00 89.56 95 GLY A C 1
ATOM 776 O O . GLY A 1 95 ? 2.639 8.673 16.910 1.00 89.56 95 GLY A O 1
ATOM 777 N N . TYR A 1 96 ? 1.235 8.120 18.570 1.00 90.94 96 TYR A N 1
ATOM 778 C CA . TYR A 1 96 ? 0.037 8.129 17.730 1.00 90.94 96 TYR A CA 1
ATOM 779 C C . TYR A 1 96 ? -0.442 9.562 17.495 1.00 90.94 96 TYR A C 1
ATOM 781 O O . TYR A 1 96 ? -0.671 10.320 18.439 1.00 90.94 96 TYR A O 1
ATOM 789 N N . GLU A 1 97 ? -0.604 9.903 16.223 1.00 91.88 97 GLU A N 1
ATOM 790 C CA . GLU A 1 97 ? -1.201 11.154 15.753 1.00 91.88 97 GLU A CA 1
ATOM 791 C C . GLU A 1 97 ? -2.689 10.958 15.483 1.00 91.88 97 GLU A C 1
ATOM 793 O O . GLU A 1 97 ? -3.151 9.822 15.325 1.00 91.88 97 GLU A O 1
ATOM 798 N N . LYS A 1 98 ? -3.435 12.063 15.432 1.00 93.69 98 LYS A N 1
ATOM 799 C CA . LYS A 1 98 ? -4.873 11.995 15.220 1.00 93.69 98 LYS A CA 1
ATOM 800 C C . LYS A 1 98 ? -5.207 11.981 13.725 1.00 93.69 98 LYS A C 1
ATOM 802 O O . LYS A 1 98 ? -4.505 12.620 12.938 1.00 93.69 98 LYS A O 1
ATOM 807 N N . PRO A 1 99 ? -6.287 11.303 13.304 1.00 93.69 99 PRO A N 1
ATOM 808 C CA . PRO A 1 99 ? -6.729 11.311 11.911 1.00 93.69 99 PRO A CA 1
ATOM 809 C C . PRO A 1 99 ? -7.045 12.711 11.357 1.00 93.69 99 PRO A C 1
ATOM 811 O O . PRO A 1 99 ? -6.982 12.912 10.146 1.00 93.69 99 PRO A O 1
ATOM 814 N N . GLU A 1 100 ? -7.386 13.680 12.211 1.00 95.25 100 GLU A N 1
ATOM 815 C CA . GLU A 1 100 ? -7.647 15.070 11.810 1.00 95.25 100 GLU A CA 1
ATOM 816 C C . GLU A 1 100 ? -6.367 15.825 11.419 1.00 95.25 100 GLU A C 1
ATOM 818 O O . GLU A 1 100 ? -6.436 16.806 10.682 1.00 95.25 100 GLU A O 1
ATOM 823 N N . ASP A 1 101 ? -5.200 15.363 11.881 1.00 94.62 101 ASP A N 1
ATOM 824 C CA . ASP A 1 101 ? -3.912 16.021 11.631 1.00 94.62 101 ASP A CA 1
ATOM 825 C C . ASP A 1 101 ? -3.403 15.780 10.194 1.00 94.62 101 ASP A C 1
ATOM 827 O O . ASP A 1 101 ? -2.436 16.404 9.755 1.00 94.62 101 ASP A O 1
ATOM 831 N N . TRP A 1 102 ? -4.045 14.872 9.451 1.00 95.62 102 TRP A N 1
ATOM 832 C CA . TRP A 1 102 ? -3.611 14.426 8.130 1.00 95.62 102 TRP A CA 1
ATOM 833 C C . TRP A 1 102 ? -4.704 14.591 7.087 1.00 95.62 102 TRP A C 1
ATOM 835 O O . TRP A 1 102 ? -5.778 14.000 7.197 1.00 95.62 102 TRP A O 1
ATOM 845 N N . THR A 1 103 ? -4.397 15.309 6.006 1.00 96.00 103 THR A N 1
ATOM 846 C CA . THR A 1 103 ? -5.241 15.300 4.808 1.00 96.00 103 THR A CA 1
ATOM 847 C C . THR A 1 103 ? -5.058 14.004 4.020 1.00 96.00 103 THR A C 1
ATOM 849 O O . THR A 1 103 ? -3.966 13.426 3.969 1.00 96.00 103 THR A O 1
ATOM 852 N N . VAL A 1 104 ? -6.132 13.537 3.378 1.00 94.25 104 VAL A N 1
ATOM 853 C CA . VAL A 1 104 ? -6.131 12.285 2.605 1.00 94.25 104 VAL A CA 1
ATOM 854 C C . VAL A 1 104 ? -5.100 12.355 1.478 1.00 94.25 104 VAL A C 1
ATOM 856 O O . VAL A 1 104 ? -4.289 11.441 1.321 1.00 94.25 104 VAL A O 1
ATOM 859 N N . TRP A 1 105 ? -5.083 13.458 0.720 1.00 94.38 105 TRP A N 1
ATOM 860 C CA . TRP A 1 105 ? -4.154 13.633 -0.397 1.00 94.38 105 TRP A CA 1
ATOM 861 C C . TRP A 1 105 ? -2.691 13.598 0.066 1.00 94.38 105 TRP A C 1
ATOM 863 O O . TRP A 1 105 ? -1.855 12.975 -0.587 1.00 94.38 105 TRP A O 1
ATOM 873 N N . LYS A 1 106 ? -2.379 14.201 1.222 1.00 96.12 106 LYS A N 1
ATOM 874 C CA . LYS A 1 106 ? -1.018 14.238 1.763 1.00 96.12 106 LYS A CA 1
ATOM 875 C C . LYS A 1 106 ? -0.569 12.856 2.216 1.00 96.12 106 LYS A C 1
ATOM 877 O O . LYS A 1 106 ? 0.549 12.452 1.906 1.00 96.12 106 LYS A O 1
ATOM 882 N N . ALA A 1 107 ? -1.448 12.108 2.884 1.00 96.12 107 ALA A N 1
ATOM 883 C CA . ALA A 1 107 ? -1.165 10.738 3.298 1.00 96.12 107 ALA A CA 1
ATOM 884 C C . ALA A 1 107 ? -0.828 9.835 2.098 1.00 96.12 107 ALA A C 1
ATOM 886 O O . ALA A 1 107 ? 0.167 9.108 2.127 1.00 96.12 107 ALA A O 1
ATOM 887 N N . LEU A 1 108 ? -1.608 9.925 1.015 1.00 94.25 108 LEU A N 1
ATOM 888 C CA . LEU A 1 108 ? -1.343 9.173 -0.215 1.00 94.25 108 LEU A CA 1
ATOM 889 C C . LEU A 1 108 ? -0.059 9.634 -0.908 1.00 94.25 108 LEU A C 1
ATOM 891 O O . LEU A 1 108 ? 0.734 8.798 -1.336 1.00 94.25 108 LEU A O 1
ATOM 895 N N . ARG A 1 109 ? 0.190 10.947 -0.959 1.00 95.38 109 ARG A N 1
ATOM 896 C CA . ARG A 1 109 ? 1.408 11.518 -1.540 1.00 95.38 109 ARG A CA 1
ATOM 897 C C . ARG A 1 109 ? 2.674 11.063 -0.809 1.00 95.38 109 ARG A C 1
ATOM 899 O O . ARG A 1 109 ? 3.673 10.795 -1.476 1.00 95.38 109 ARG A O 1
ATOM 906 N N . CYS A 1 110 ? 2.640 10.963 0.523 1.00 96.25 110 CYS A N 1
ATOM 907 C CA . CYS A 1 110 ? 3.729 10.398 1.329 1.00 96.25 110 CYS A CA 1
ATOM 908 C C . CYS A 1 110 ? 3.948 8.913 1.019 1.00 96.25 110 CYS A C 1
ATOM 910 O O . CYS A 1 110 ? 5.087 8.466 0.908 1.00 96.25 110 CYS A O 1
ATOM 912 N N . SER A 1 111 ? 2.859 8.160 0.852 1.00 95.94 111 SER A N 1
ATOM 913 C CA . SER A 1 111 ? 2.914 6.732 0.533 1.00 95.94 111 SER A CA 1
ATOM 914 C C . SER A 1 111 ? 3.505 6.454 -0.846 1.00 95.94 111 SER A C 1
ATOM 916 O O . SER A 1 111 ? 4.232 5.484 -0.979 1.00 95.94 111 SER A O 1
ATOM 918 N N . SER A 1 112 ? 3.263 7.328 -1.830 1.00 93.00 112 SER A N 1
ATOM 919 C CA . SER A 1 112 ? 3.724 7.180 -3.219 1.00 93.00 112 SER A CA 1
ATOM 920 C C . SER A 1 112 ? 5.029 7.925 -3.542 1.00 93.00 112 SER A C 1
ATOM 922 O O . SER A 1 112 ? 5.347 8.151 -4.712 1.00 93.00 112 SER A O 1
ATOM 924 N N . ALA A 1 113 ? 5.755 8.416 -2.533 1.00 93.06 113 ALA A N 1
ATOM 925 C CA . ALA A 1 113 ? 6.964 9.225 -2.703 1.00 93.06 113 ALA A CA 1
ATOM 926 C C . ALA A 1 113 ? 8.202 8.361 -3.009 1.00 93.06 113 ALA A C 1
ATOM 928 O O . ALA A 1 113 ? 9.176 8.366 -2.248 1.00 93.06 113 ALA A O 1
ATOM 929 N N . ALA A 1 114 ? 8.133 7.570 -4.085 1.00 89.75 114 ALA A N 1
ATOM 930 C CA . ALA A 1 114 ? 9.142 6.574 -4.439 1.00 89.75 114 ALA A CA 1
ATOM 931 C C . ALA A 1 114 ? 10.523 7.219 -4.640 1.00 89.75 114 ALA A C 1
ATOM 933 O O . ALA A 1 114 ? 10.663 8.100 -5.499 1.00 89.75 114 ALA A O 1
ATOM 934 N N . PRO A 1 115 ? 11.565 6.783 -3.896 1.00 86.25 115 PRO A N 1
ATOM 935 C CA . PRO A 1 115 ? 12.918 7.290 -4.074 1.00 86.25 115 PRO A CA 1
ATOM 936 C C . PRO A 1 115 ? 13.365 7.171 -5.528 1.00 86.25 115 PRO A C 1
ATOM 938 O O . PRO A 1 115 ? 13.054 6.195 -6.206 1.00 86.25 115 PRO A O 1
ATOM 941 N N . THR A 1 116 ? 14.119 8.159 -6.002 1.00 87.12 116 THR A N 1
ATOM 942 C CA . THR A 1 116 ? 14.489 8.377 -7.413 1.00 87.12 116 THR A CA 1
ATOM 943 C C . THR A 1 116 ? 13.362 8.859 -8.321 1.00 87.12 116 THR A C 1
ATOM 945 O O . THR A 1 116 ? 13.673 9.631 -9.211 1.00 87.12 116 THR A O 1
ATOM 948 N N . PHE A 1 117 ? 12.094 8.492 -8.108 1.00 87.62 117 PHE A N 1
ATOM 949 C CA . PHE A 1 117 ? 10.975 8.915 -8.965 1.00 87.62 117 PHE A CA 1
ATOM 950 C C . PHE A 1 117 ? 10.387 10.251 -8.525 1.00 87.62 117 PHE A C 1
ATOM 952 O O . PHE A 1 117 ? 10.169 11.122 -9.359 1.00 87.62 117 PHE A O 1
ATOM 959 N N . PHE A 1 118 ? 10.164 10.430 -7.226 1.00 90.38 118 PHE A N 1
ATOM 960 C CA . PHE A 1 118 ? 9.555 11.631 -6.666 1.00 90.38 118 PHE A CA 1
ATOM 961 C C . PHE A 1 118 ? 10.383 12.171 -5.505 1.00 90.38 118 PHE A C 1
ATOM 963 O O . PHE A 1 118 ? 11.049 11.424 -4.785 1.00 90.38 118 PHE A O 1
ATOM 970 N N . CYS A 1 119 ? 10.318 13.486 -5.301 1.00 91.00 119 CYS A N 1
ATOM 971 C CA . CYS A 1 119 ? 10.895 14.118 -4.119 1.00 91.00 119 CYS A CA 1
ATOM 972 C C . CYS A 1 119 ? 10.170 13.662 -2.844 1.00 91.00 119 CYS A C 1
ATOM 974 O O . CYS A 1 119 ? 8.972 13.345 -2.873 1.00 91.00 119 CYS A O 1
ATOM 976 N N . SER A 1 120 ? 10.896 13.672 -1.723 1.00 92.94 120 SER A N 1
ATOM 977 C CA . SER A 1 120 ? 10.304 13.447 -0.407 1.00 92.94 120 SER A CA 1
ATOM 978 C C . SER A 1 120 ? 9.292 14.538 -0.077 1.00 92.94 120 SER A C 1
ATOM 980 O O . SER A 1 120 ? 9.396 15.685 -0.517 1.00 92.94 120 SER A O 1
ATOM 982 N N . VAL A 1 121 ? 8.294 14.168 0.711 1.00 94.25 121 VAL A N 1
ATOM 983 C CA . VAL A 1 121 ? 7.243 15.080 1.142 1.00 94.25 121 VAL A CA 1
ATOM 984 C C . VAL A 1 121 ? 7.702 15.784 2.414 1.00 94.25 121 VAL A C 1
ATOM 986 O O . VAL A 1 121 ? 8.134 15.132 3.365 1.00 94.25 121 VAL A O 1
ATOM 989 N N . ASP A 1 122 ? 7.652 17.117 2.410 1.00 93.44 122 ASP A N 1
ATOM 990 C CA . ASP A 1 122 ? 8.125 17.989 3.501 1.00 93.44 122 ASP A CA 1
ATOM 991 C C . ASP A 1 122 ? 9.597 17.758 3.886 1.00 93.44 122 ASP A C 1
ATOM 993 O O . ASP A 1 122 ? 10.001 17.983 5.024 1.00 93.44 122 ASP A O 1
ATOM 997 N N . GLY A 1 123 ? 10.408 17.250 2.949 1.00 91.25 123 GLY A N 1
ATOM 998 C CA . GLY A 1 123 ? 11.795 16.864 3.215 1.00 91.25 123 GLY A CA 1
ATOM 999 C C . GLY A 1 123 ? 11.944 15.657 4.151 1.00 91.25 123 GLY A C 1
ATOM 1000 O O . GLY A 1 123 ? 13.068 15.316 4.511 1.00 91.25 123 GLY A O 1
ATOM 1001 N N . LYS A 1 124 ? 10.836 15.008 4.527 1.00 94.62 124 LYS A N 1
ATOM 1002 C CA . LYS A 1 124 ? 10.770 14.029 5.615 1.00 94.62 124 LYS A CA 1
ATOM 1003 C C . LYS A 1 124 ? 10.263 12.660 5.176 1.00 94.62 124 LYS A C 1
ATOM 1005 O O . LYS A 1 124 ? 10.882 11.647 5.496 1.00 94.62 124 LYS A O 1
ATOM 1010 N N . PHE A 1 125 ? 9.134 12.615 4.475 1.00 96.25 125 PHE A N 1
ATOM 1011 C CA . PHE A 1 125 ? 8.443 11.359 4.189 1.00 96.25 125 PHE A CA 1
ATOM 1012 C C . PHE A 1 125 ? 8.792 10.826 2.801 1.00 96.25 125 PHE A C 1
ATOM 1014 O O . PHE A 1 125 ? 8.801 11.575 1.820 1.00 96.25 125 PHE A O 1
ATOM 1021 N N . ILE A 1 126 ? 9.053 9.525 2.724 1.00 95.06 126 ILE A N 1
ATOM 1022 C CA . ILE A 1 126 ? 9.281 8.781 1.482 1.00 95.06 126 ILE A CA 1
ATOM 1023 C C . ILE A 1 126 ? 8.341 7.571 1.410 1.00 95.06 126 ILE A C 1
ATOM 1025 O O . ILE A 1 126 ? 7.660 7.236 2.384 1.00 95.06 126 ILE A O 1
ATOM 1029 N N . ASP A 1 127 ? 8.311 6.924 0.250 1.00 95.31 127 ASP A N 1
ATOM 1030 C CA . ASP A 1 127 ? 7.445 5.779 -0.037 1.00 95.31 127 ASP A CA 1
ATOM 1031 C C . ASP A 1 127 ? 7.501 4.681 1.031 1.00 95.31 127 ASP A C 1
ATOM 1033 O O . ASP A 1 127 ? 8.573 4.302 1.520 1.00 95.31 127 ASP A O 1
ATOM 1037 N N . GLY A 1 128 ? 6.324 4.148 1.368 1.00 94.75 128 GLY A N 1
ATOM 1038 C CA . GLY A 1 128 ? 6.177 3.036 2.307 1.00 94.75 128 GLY A CA 1
ATOM 1039 C C . GLY A 1 128 ? 6.893 1.766 1.845 1.00 94.75 128 GLY A C 1
ATOM 1040 O O . GLY A 1 128 ? 7.330 0.969 2.677 1.00 94.75 128 GLY A O 1
ATOM 1041 N N . GLY A 1 129 ? 7.086 1.620 0.536 1.00 91.75 129 GLY A N 1
ATOM 1042 C CA . GLY A 1 129 ? 7.715 0.500 -0.140 1.00 91.75 129 GLY A CA 1
ATOM 1043 C C . GLY A 1 129 ? 9.154 0.224 0.266 1.00 91.75 129 GLY A C 1
ATOM 1044 O O . GLY A 1 129 ? 9.613 -0.895 0.083 1.00 91.75 129 GLY A O 1
ATOM 1045 N N . LEU A 1 130 ? 9.856 1.179 0.885 1.00 90.69 130 LEU A N 1
ATOM 1046 C CA . LEU A 1 130 ? 11.206 0.936 1.401 1.00 90.69 130 LEU A CA 1
ATOM 1047 C C . LEU A 1 130 ? 11.231 -0.006 2.622 1.00 90.69 130 LEU A C 1
ATOM 1049 O O . LEU A 1 130 ? 12.251 -0.640 2.877 1.00 90.69 130 LEU A O 1
ATOM 1053 N N . ILE A 1 131 ? 10.143 -0.070 3.401 1.00 92.31 131 ILE A N 1
ATOM 1054 C CA . ILE A 1 131 ? 10.047 -0.934 4.595 1.00 92.31 131 ILE A CA 1
ATOM 1055 C C . ILE A 1 131 ? 8.879 -1.921 4.490 1.00 92.31 131 ILE A C 1
ATOM 1057 O O . ILE A 1 131 ? 9.016 -3.079 4.873 1.00 92.31 131 ILE A O 1
ATOM 1061 N N . SER A 1 132 ? 7.725 -1.472 3.997 1.00 93.38 132 SER A N 1
ATOM 1062 C CA . SER A 1 132 ? 6.493 -2.256 3.903 1.00 93.38 132 SER A CA 1
ATOM 1063 C C . SER A 1 132 ? 5.812 -1.990 2.556 1.00 93.38 132 SER A C 1
ATOM 1065 O O . SER A 1 132 ? 4.830 -1.251 2.456 1.00 93.38 132 SER A O 1
ATOM 1067 N N . ASN A 1 133 ? 6.366 -2.599 1.498 1.00 93.31 133 ASN A N 1
ATOM 1068 C CA . ASN A 1 133 ? 5.776 -2.566 0.151 1.00 93.31 133 ASN A CA 1
ATOM 1069 C C . ASN A 1 133 ? 4.566 -3.502 0.013 1.00 93.31 133 ASN A C 1
ATOM 1071 O O . ASN A 1 133 ? 3.663 -3.281 -0.788 1.00 93.31 133 ASN A O 1
ATOM 1075 N N . ASN A 1 134 ? 4.523 -4.554 0.832 1.00 95.19 134 ASN A N 1
ATOM 1076 C CA . ASN A 1 134 ? 3.339 -5.375 1.034 1.00 95.19 134 ASN A CA 1
ATOM 1077 C C . ASN A 1 134 ? 2.888 -5.249 2.499 1.00 95.19 134 ASN A C 1
ATOM 1079 O O . ASN A 1 134 ? 3.456 -5.932 3.353 1.00 95.19 134 ASN A O 1
ATOM 1083 N N . PRO A 1 135 ? 1.853 -4.439 2.793 1.00 95.56 135 PRO A N 1
ATOM 1084 C CA . PRO A 1 135 ? 1.463 -4.097 4.160 1.00 95.56 135 PRO A CA 1
ATOM 1085 C C . PRO A 1 135 ? 0.679 -5.197 4.882 1.00 95.56 135 PRO A C 1
ATOM 1087 O O . PRO A 1 135 ? 0.038 -4.930 5.896 1.00 95.56 135 PRO A O 1
ATOM 1090 N N . LEU A 1 136 ? 0.663 -6.436 4.375 1.00 94.88 136 LEU A N 1
ATOM 1091 C CA . LEU A 1 136 ? -0.091 -7.527 4.995 1.00 94.88 136 LEU A CA 1
ATOM 1092 C C . LEU A 1 136 ? 0.342 -7.796 6.436 1.00 94.88 136 LEU A C 1
ATOM 1094 O O . LEU A 1 136 ? -0.507 -7.934 7.318 1.00 94.88 136 LEU A O 1
ATOM 1098 N N . CYS A 1 137 ? 1.649 -7.894 6.673 1.00 94.38 137 CYS A N 1
ATOM 1099 C CA . CYS A 1 137 ? 2.169 -8.224 7.994 1.00 94.38 137 CYS A CA 1
ATOM 1100 C C . CYS A 1 137 ? 1.919 -7.068 8.971 1.00 94.38 137 CYS A C 1
ATOM 1102 O O . CYS A 1 137 ? 1.550 -7.293 10.126 1.00 94.38 137 CYS A O 1
ATOM 1104 N N . GLU A 1 138 ? 2.056 -5.834 8.490 1.00 95.81 138 GLU A N 1
ATOM 1105 C CA . GLU A 1 138 ? 1.791 -4.606 9.235 1.00 95.81 138 GLU A CA 1
ATOM 1106 C C . GLU A 1 138 ? 0.309 -4.499 9.589 1.00 95.81 138 GLU A C 1
ATOM 1108 O O . GLU A 1 138 ? -0.020 -4.255 10.745 1.00 95.81 138 GLU A O 1
ATOM 1113 N N . LEU A 1 139 ? -0.590 -4.781 8.643 1.00 95.62 139 LEU A N 1
ATOM 1114 C CA . LEU A 1 139 ? -2.034 -4.775 8.866 1.00 95.62 139 LEU A CA 1
ATOM 1115 C C . LEU A 1 139 ? -2.461 -5.829 9.897 1.00 95.62 139 LEU A C 1
ATOM 1117 O O . LEU A 1 139 ? -3.271 -5.540 10.776 1.00 95.62 139 LEU A O 1
ATOM 1121 N N . LEU A 1 140 ? -1.921 -7.050 9.825 1.00 96.19 140 LEU A N 1
ATOM 1122 C CA . LEU A 1 140 ? -2.220 -8.102 10.805 1.00 96.19 140 LEU A CA 1
ATOM 1123 C C . LEU A 1 140 ? -1.700 -7.745 12.203 1.00 96.19 140 LEU A C 1
ATOM 1125 O O . LEU A 1 140 ? -2.413 -7.932 13.194 1.00 96.19 140 LEU A O 1
ATOM 1129 N N . SER A 1 141 ? -0.486 -7.195 12.276 1.00 95.50 141 SER A N 1
ATOM 1130 C CA . SER A 1 141 ? 0.116 -6.717 13.527 1.00 95.50 141 SER A CA 1
ATOM 1131 C C . SER A 1 141 ? -0.701 -5.587 14.139 1.00 95.50 141 SER A C 1
ATOM 1133 O O . SER A 1 141 ? -0.987 -5.596 15.335 1.00 95.50 141 SER A O 1
ATOM 1135 N N . GLU A 1 142 ? -1.131 -4.646 13.306 1.00 95.31 142 GLU A N 1
ATOM 1136 C CA . GLU A 1 142 ? -1.953 -3.515 13.698 1.00 95.31 142 GLU A CA 1
ATOM 1137 C C . GLU A 1 142 ? -3.310 -3.967 14.242 1.00 95.31 142 GLU A C 1
ATOM 1139 O O . GLU A 1 142 ? -3.714 -3.538 15.319 1.00 95.31 142 GLU A O 1
ATOM 1144 N N . ILE A 1 143 ? -4.005 -4.876 13.548 1.00 95.19 143 ILE A N 1
ATOM 1145 C CA . ILE A 1 143 ? -5.285 -5.419 14.024 1.00 95.19 143 ILE A CA 1
ATOM 1146 C C . ILE A 1 143 ? -5.099 -6.112 15.378 1.00 95.19 143 ILE A C 1
ATOM 1148 O O . ILE A 1 143 ? -5.928 -5.962 16.279 1.00 95.19 143 ILE A O 1
ATOM 1152 N N . HIS A 1 144 ? -4.007 -6.860 15.552 1.00 94.62 144 HIS A N 1
ATOM 1153 C CA . HIS A 1 144 ? -3.695 -7.491 16.830 1.00 94.62 144 HIS A CA 1
ATOM 1154 C C . HIS A 1 144 ? -3.467 -6.459 17.946 1.00 94.62 144 HIS A C 1
ATOM 1156 O O . HIS A 1 144 ? -3.993 -6.624 19.054 1.00 94.62 144 HIS A O 1
ATOM 1162 N N . LEU A 1 145 ? -2.726 -5.387 17.658 1.00 93.94 145 LEU A N 1
ATOM 1163 C CA . LEU A 1 145 ? -2.467 -4.306 18.604 1.00 93.94 145 LEU A CA 1
ATOM 1164 C C . LEU A 1 145 ? -3.752 -3.556 18.968 1.00 93.94 145 LEU A C 1
ATOM 1166 O O . LEU A 1 145 ? -4.031 -3.365 20.151 1.00 93.94 145 LEU A O 1
ATOM 1170 N N . TYR A 1 146 ? -4.570 -3.217 17.974 1.00 94.56 146 TYR A N 1
ATOM 1171 C CA . TYR A 1 146 ? -5.873 -2.581 18.152 1.00 94.56 146 TYR A CA 1
ATOM 1172 C C . TYR A 1 146 ? -6.785 -3.439 19.041 1.00 94.56 146 TYR A C 1
ATOM 1174 O O . TYR A 1 146 ? -7.307 -2.968 20.049 1.00 94.56 146 TYR A O 1
ATOM 1182 N N . ASN A 1 147 ? -6.889 -4.740 18.757 1.00 94.38 147 ASN A N 1
ATOM 1183 C CA . ASN A 1 147 ? -7.684 -5.672 19.561 1.00 94.38 147 ASN A CA 1
ATOM 1184 C C . ASN A 1 147 ? -7.166 -5.821 20.996 1.00 94.38 147 ASN A C 1
ATOM 1186 O O . ASN A 1 147 ? -7.943 -6.081 21.916 1.00 94.38 147 ASN A O 1
ATOM 1190 N N . THR A 1 148 ? -5.855 -5.700 21.196 1.00 93.06 148 THR A N 1
ATOM 1191 C CA . THR A 1 148 ? -5.245 -5.721 22.529 1.00 93.06 148 THR A CA 1
ATOM 1192 C C . THR A 1 148 ? -5.574 -4.440 23.288 1.00 93.06 148 THR A C 1
ATOM 1194 O O . THR A 1 148 ? -5.978 -4.512 24.448 1.00 93.06 148 THR A O 1
ATOM 1197 N N . ALA A 1 149 ? -5.498 -3.287 22.624 1.00 92.62 149 ALA A N 1
ATOM 1198 C CA . ALA A 1 149 ? -5.896 -2.001 23.183 1.00 92.62 149 ALA A CA 1
ATOM 1199 C C . ALA A 1 149 ? -7.381 -1.993 23.601 1.00 92.62 149 ALA A C 1
ATOM 1201 O O . ALA A 1 149 ? -7.679 -1.632 24.739 1.00 92.62 149 ALA A O 1
ATOM 1202 N N . CYS A 1 150 ? -8.289 -2.529 22.771 1.00 91.94 150 CYS A N 1
ATOM 1203 C CA . CYS A 1 150 ? -9.704 -2.714 23.126 1.00 91.94 150 CYS A CA 1
ATOM 1204 C C . CYS A 1 150 ? -9.878 -3.463 24.458 1.00 91.94 150 CYS A C 1
ATOM 1206 O O . CYS A 1 150 ? -10.676 -3.068 25.307 1.00 91.94 150 CYS A O 1
ATOM 1208 N N . LYS A 1 151 ? -9.113 -4.546 24.660 1.00 89.19 151 LYS A N 1
ATOM 1209 C CA . LYS A 1 151 ? -9.178 -5.367 25.881 1.00 89.19 151 LYS A CA 1
ATOM 1210 C C . LYS A 1 151 ? -8.618 -4.644 27.103 1.00 89.19 151 LYS A C 1
ATOM 1212 O O . LYS A 1 151 ? -9.185 -4.766 28.185 1.00 89.19 151 LYS A O 1
ATOM 1217 N N . LEU A 1 152 ? -7.512 -3.916 26.942 1.00 87.69 152 LEU A N 1
ATOM 1218 C CA . LEU A 1 152 ? -6.884 -3.164 28.032 1.00 87.69 152 LEU A CA 1
ATOM 1219 C C . LEU A 1 152 ? -7.768 -2.008 28.503 1.00 87.69 152 LEU A C 1
ATOM 1221 O O . LEU A 1 152 ? -7.874 -1.767 29.703 1.00 87.69 152 LEU A O 1
ATOM 1225 N N . ASN A 1 153 ? -8.460 -1.348 27.576 1.00 83.44 153 ASN A N 1
ATOM 1226 C CA . ASN A 1 153 ? -9.357 -0.237 27.873 1.00 83.44 153 ASN A CA 1
ATOM 1227 C C . ASN A 1 153 ? -10.800 -0.691 28.185 1.00 83.44 153 ASN A C 1
ATOM 1229 O O . ASN A 1 153 ? -11.763 -0.011 27.841 1.00 83.44 153 ASN A O 1
ATOM 1233 N N . GLN A 1 154 ? -10.951 -1.873 28.800 1.00 76.56 154 GLN A N 1
ATOM 1234 C CA . GLN A 1 154 ? -12.221 -2.438 29.290 1.00 76.56 154 GLN A CA 1
ATOM 1235 C C . GLN A 1 154 ? -13.359 -2.503 28.251 1.00 76.56 154 GLN A C 1
ATOM 1237 O O . GLN A 1 154 ? -14.531 -2.432 28.613 1.00 76.56 154 GLN A O 1
ATOM 1242 N N . GLY A 1 155 ? -13.036 -2.671 26.965 1.00 68.81 155 GLY A N 1
ATOM 1243 C CA . GLY A 1 155 ? -14.041 -2.787 25.906 1.00 68.81 155 GLY A CA 1
ATOM 1244 C C . GLY A 1 155 ? -14.651 -1.456 25.470 1.00 68.81 155 GLY A C 1
ATOM 1245 O O . GLY A 1 155 ? -15.779 -1.447 24.989 1.00 68.81 155 GLY A O 1
ATOM 1246 N N . ALA A 1 156 ? -13.924 -0.340 25.614 1.00 74.19 156 ALA A N 1
ATOM 1247 C CA . ALA A 1 156 ? -14.341 0.956 25.065 1.00 74.19 156 ALA A CA 1
ATOM 1248 C C . ALA A 1 156 ? -14.693 0.882 23.566 1.00 74.19 156 ALA A C 1
ATOM 1250 O O . ALA A 1 156 ? -15.583 1.593 23.106 1.00 74.19 156 ALA A O 1
ATOM 1251 N N . GLU A 1 157 ? -14.024 -0.008 22.826 1.00 82.75 157 GLU A N 1
ATOM 1252 C CA . GLU A 1 157 ? -14.358 -0.349 21.446 1.00 82.75 157 GLU A CA 1
ATOM 1253 C C . GLU A 1 157 ? -14.368 -1.867 21.239 1.00 82.75 157 GLU A C 1
ATOM 1255 O O . GLU A 1 157 ? -13.637 -2.609 21.903 1.00 82.75 157 GLU A O 1
ATOM 1260 N N . GLU A 1 158 ? -15.175 -2.322 20.281 1.00 85.56 158 GLU A N 1
ATOM 1261 C CA . GLU A 1 158 ? -15.277 -3.732 19.908 1.00 85.56 158 GLU A CA 1
ATOM 1262 C C . GLU A 1 158 ? -14.037 -4.194 19.121 1.00 85.56 158 GLU A C 1
ATOM 1264 O O . GLU A 1 158 ? -13.629 -3.535 18.155 1.00 85.56 158 GLU A O 1
ATOM 1269 N N . PRO A 1 159 ? -13.437 -5.344 19.479 1.00 90.25 159 PRO A N 1
ATOM 1270 C CA . PRO A 1 159 ? -12.310 -5.889 18.742 1.00 90.25 159 PRO A CA 1
ATOM 1271 C C . PRO A 1 159 ? -12.722 -6.319 17.327 1.00 90.25 159 PRO A C 1
ATOM 1273 O O . PRO A 1 159 ? -13.804 -6.850 17.076 1.00 90.25 159 PRO A O 1
ATOM 1276 N N . VAL A 1 160 ? -11.800 -6.160 16.385 1.00 90.56 160 VAL A N 1
ATOM 1277 C CA . VAL A 1 160 ? -11.952 -6.569 14.993 1.00 90.56 160 VAL A CA 1
ATOM 1278 C C . VAL A 1 160 ? -11.769 -8.078 14.866 1.00 90.56 160 VAL A C 1
ATOM 1280 O O . VAL A 1 160 ? -10.705 -8.629 15.161 1.00 90.56 160 VAL A O 1
ATOM 1283 N N . ARG A 1 161 ? -12.791 -8.760 14.344 1.00 90.19 161 ARG A N 1
ATOM 1284 C CA . ARG A 1 161 ? -12.700 -10.163 13.930 1.00 90.19 161 ARG A CA 1
ATOM 1285 C C . ARG A 1 161 ? -12.416 -10.252 12.434 1.00 90.19 161 ARG A C 1
ATOM 1287 O O . ARG A 1 161 ? -13.213 -9.793 11.620 1.00 90.19 161 ARG A O 1
ATOM 1294 N N . ILE A 1 162 ? -11.309 -10.895 12.072 1.00 91.88 162 ILE A N 1
ATOM 1295 C CA . ILE A 1 162 ? -10.937 -11.109 10.671 1.00 91.88 162 ILE A CA 1
ATOM 1296 C C . ILE A 1 162 ? -11.687 -12.336 10.138 1.00 91.88 162 ILE A C 1
ATOM 1298 O O . ILE A 1 162 ? -11.555 -13.428 10.686 1.00 91.88 162 ILE A O 1
ATOM 1302 N N . GLY A 1 163 ? -12.497 -12.147 9.093 1.00 90.69 163 GLY A N 1
ATOM 1303 C CA . GLY A 1 163 ? -13.196 -13.242 8.405 1.00 90.69 163 GLY A CA 1
ATOM 1304 C C . GLY A 1 163 ? -12.359 -13.872 7.290 1.00 90.69 163 GLY A C 1
ATOM 1305 O O . GLY A 1 163 ? -12.289 -15.089 7.177 1.00 90.69 163 GLY A O 1
ATOM 1306 N N . CYS A 1 164 ? -11.699 -13.038 6.491 1.00 93.62 164 CYS A N 1
ATOM 1307 C CA . CYS A 1 164 ? -10.746 -13.427 5.456 1.00 93.62 164 CYS A CA 1
ATOM 1308 C C . CYS A 1 164 ? -9.793 -12.258 5.183 1.00 93.62 164 CYS A C 1
ATOM 1310 O O . CYS A 1 164 ? -10.117 -11.109 5.496 1.00 93.62 164 CYS A O 1
ATOM 1312 N N . VAL A 1 165 ? -8.651 -12.537 4.560 1.00 95.81 165 VAL A N 1
ATOM 1313 C CA . VAL A 1 165 ? -7.704 -11.518 4.095 1.00 95.81 165 VAL A CA 1
ATOM 1314 C C . VAL A 1 165 ? -7.551 -11.633 2.584 1.00 95.81 165 VAL A C 1
ATOM 1316 O O . VAL A 1 165 ? -7.340 -12.725 2.063 1.00 95.81 165 VAL A O 1
ATOM 1319 N N . LEU A 1 166 ? -7.645 -10.503 1.886 1.00 96.06 166 LEU A N 1
ATOM 1320 C CA . LEU A 1 166 ? -7.348 -10.387 0.462 1.00 96.06 166 LEU A CA 1
ATOM 1321 C C . LEU A 1 166 ? -6.134 -9.478 0.291 1.00 96.06 166 LEU A C 1
ATOM 1323 O O . LEU A 1 166 ? -6.142 -8.340 0.750 1.00 96.06 166 LEU A O 1
ATOM 1327 N N . SER A 1 167 ? -5.115 -9.980 -0.392 1.00 97.06 167 SER A N 1
ATOM 1328 C CA . SER A 1 167 ? -3.933 -9.231 -0.792 1.00 97.06 167 SER A CA 1
ATOM 1329 C C . SER A 1 167 ? -3.860 -9.181 -2.306 1.00 97.06 167 SER A C 1
ATOM 1331 O O . SER A 1 167 ? -3.803 -10.229 -2.950 1.00 97.06 167 SER A O 1
ATOM 1333 N N . LEU A 1 168 ? -3.842 -7.974 -2.860 1.00 96.06 168 LEU A N 1
ATOM 1334 C CA . LEU A 1 168 ? -3.709 -7.744 -4.293 1.00 96.06 168 LEU A CA 1
ATOM 1335 C C . LEU A 1 168 ? -2.286 -7.262 -4.582 1.00 96.06 168 LEU A C 1
ATOM 1337 O O . LEU A 1 168 ? -1.793 -6.352 -3.918 1.00 96.06 168 LEU A O 1
ATOM 1341 N N . GLY A 1 169 ? -1.607 -7.913 -5.518 1.00 94.69 169 GLY A N 1
ATOM 1342 C CA . GLY A 1 169 ? -0.317 -7.477 -6.041 1.00 94.69 169 GLY A CA 1
ATOM 1343 C C . GLY A 1 169 ? -0.476 -6.687 -7.334 1.00 94.69 169 GLY A C 1
ATOM 1344 O O . GLY A 1 169 ? -1.509 -6.756 -7.996 1.00 94.69 169 GLY A O 1
ATOM 1345 N N . THR A 1 170 ? 0.573 -5.960 -7.704 1.00 93.44 170 THR A N 1
ATOM 1346 C CA . THR A 1 170 ? 0.665 -5.190 -8.955 1.00 93.44 170 THR A CA 1
ATOM 1347 C C . THR A 1 170 ? 1.263 -6.001 -10.109 1.00 93.44 170 THR A C 1
ATOM 1349 O O . THR A 1 170 ? 1.609 -5.441 -11.143 1.00 93.44 170 THR A O 1
ATOM 1352 N N . GLY A 1 171 ? 1.364 -7.322 -9.940 1.00 92.00 171 GLY A N 1
ATOM 1353 C CA . GLY A 1 171 ? 1.994 -8.241 -10.878 1.00 92.00 171 GLY A CA 1
ATOM 1354 C C . GLY A 1 171 ? 3.290 -8.834 -10.328 1.00 92.00 171 GLY A C 1
ATOM 1355 O O . GLY A 1 171 ? 3.881 -8.320 -9.379 1.00 92.00 171 GLY A O 1
ATOM 1356 N N . ILE A 1 172 ? 3.709 -9.954 -10.911 1.00 91.31 172 ILE A N 1
ATOM 1357 C CA . ILE A 1 172 ? 4.953 -10.649 -10.582 1.00 91.31 172 ILE A CA 1
ATOM 1358 C C . ILE A 1 172 ? 5.817 -10.647 -11.838 1.00 91.31 172 ILE A C 1
ATOM 1360 O O . ILE A 1 172 ? 5.445 -11.262 -12.839 1.00 91.31 172 ILE A O 1
ATOM 1364 N N . ALA A 1 173 ? 6.961 -9.969 -11.784 1.00 85.94 173 ALA A N 1
ATOM 1365 C CA . ALA A 1 173 ? 7.924 -9.987 -12.876 1.00 85.94 173 ALA A CA 1
ATOM 1366 C C . ALA A 1 173 ? 8.466 -11.409 -13.099 1.00 85.94 173 ALA A C 1
ATOM 1368 O O . ALA A 1 173 ? 8.681 -12.173 -12.151 1.00 85.94 173 ALA A O 1
ATOM 1369 N N . ALA A 1 174 ? 8.699 -11.773 -14.360 1.00 78.12 174 ALA A N 1
ATOM 1370 C CA . ALA A 1 174 ? 9.264 -13.071 -14.700 1.00 78.12 174 ALA A CA 1
ATOM 1371 C C . ALA A 1 174 ? 10.664 -13.236 -14.081 1.00 78.12 174 ALA A C 1
ATOM 1373 O O . ALA A 1 174 ? 11.536 -12.379 -14.239 1.00 78.12 174 ALA A O 1
ATOM 1374 N N . SER A 1 175 ? 10.894 -14.360 -13.395 1.00 72.69 175 SER A N 1
ATOM 1375 C CA . SER A 1 175 ? 12.205 -14.664 -12.815 1.00 72.69 175 SER A CA 1
ATOM 1376 C C . SER A 1 175 ? 13.254 -14.772 -13.922 1.00 72.69 175 SER A C 1
ATOM 1378 O O . SER A 1 175 ? 13.106 -15.555 -14.863 1.00 72.69 175 SER A O 1
ATOM 1380 N N . ARG A 1 176 ? 14.327 -13.987 -13.800 1.00 69.12 176 ARG A N 1
ATOM 1381 C CA . ARG A 1 176 ? 15.497 -14.060 -14.677 1.00 69.12 176 ARG A CA 1
ATOM 1382 C C . ARG A 1 176 ? 16.664 -14.671 -13.900 1.00 69.12 176 ARG A C 1
ATOM 1384 O O . ARG A 1 176 ? 16.863 -14.303 -12.741 1.00 69.12 176 ARG A O 1
ATOM 1391 N N . PRO A 1 177 ? 17.451 -15.578 -14.503 1.00 69.00 177 PRO A N 1
ATOM 1392 C CA . PRO A 1 177 ? 18.687 -16.038 -13.887 1.00 69.00 177 PRO A CA 1
ATOM 1393 C C . PRO A 1 177 ? 19.603 -14.836 -13.640 1.00 69.00 177 PRO A C 1
ATOM 1395 O O . PRO A 1 177 ? 19.914 -14.099 -14.574 1.00 69.00 177 PRO A O 1
ATOM 1398 N N . SER A 1 178 ? 20.021 -14.638 -12.393 1.00 60.75 178 SER A N 1
ATOM 1399 C CA . SER A 1 178 ? 21.093 -13.699 -12.063 1.00 60.75 178 SER A CA 1
ATOM 1400 C C . SER A 1 178 ? 22.421 -14.450 -12.050 1.00 60.75 178 SER A C 1
ATOM 1402 O O . SER A 1 178 ? 22.477 -15.599 -11.599 1.00 60.75 178 SER A O 1
ATOM 1404 N N . GLU A 1 179 ? 23.489 -13.817 -12.535 1.00 59.38 179 GLU A N 1
ATOM 1405 C CA . GLU A 1 179 ? 24.841 -14.336 -12.340 1.00 59.38 179 GLU A CA 1
ATOM 1406 C C . GLU A 1 179 ? 25.106 -14.457 -10.834 1.00 59.38 179 GLU A C 1
ATOM 1408 O O . GLU A 1 179 ? 24.866 -13.527 -10.060 1.00 59.38 179 GLU A O 1
ATOM 1413 N N . SER A 1 180 ? 25.550 -15.634 -10.389 1.00 55.88 180 SER A N 1
ATOM 1414 C CA . SER A 1 180 ? 25.822 -15.883 -8.977 1.00 55.88 180 SER A CA 1
ATOM 1415 C C . SER A 1 180 ? 26.879 -14.903 -8.472 1.00 55.88 180 SER A C 1
ATOM 1417 O O . SER A 1 180 ? 28.015 -14.921 -8.950 1.00 55.88 180 SER A O 1
ATOM 1419 N N . VAL A 1 181 ? 26.524 -14.079 -7.486 1.00 58.28 181 VAL A N 1
ATOM 1420 C CA . VAL A 1 181 ? 27.475 -13.182 -6.826 1.00 58.28 181 VAL A CA 1
ATOM 1421 C C . VAL A 1 181 ? 28.346 -14.019 -5.884 1.00 58.28 181 VAL A C 1
ATOM 1423 O O . VAL A 1 181 ? 28.046 -14.165 -4.700 1.00 58.28 181 VAL A O 1
ATOM 1426 N N . ASP A 1 182 ? 29.414 -14.618 -6.413 1.00 56.25 182 ASP A N 1
ATOM 1427 C CA . ASP A 1 182 ? 30.427 -15.271 -5.586 1.00 56.25 182 ASP A CA 1
ATOM 1428 C C . ASP A 1 182 ? 31.334 -14.204 -4.955 1.00 56.25 182 ASP A C 1
ATOM 1430 O O . ASP A 1 182 ? 32.208 -13.618 -5.594 1.00 56.25 182 ASP A O 1
ATOM 1434 N N . MET A 1 183 ? 31.088 -13.915 -3.676 1.00 55.62 183 MET A N 1
ATOM 1435 C CA . MET A 1 183 ? 31.823 -12.900 -2.915 1.00 55.62 183 MET A CA 1
ATOM 1436 C C . MET A 1 183 ? 33.128 -13.425 -2.296 1.00 55.62 183 MET A C 1
ATOM 1438 O O . MET A 1 183 ? 33.802 -12.689 -1.575 1.00 55.62 183 MET A O 1
ATOM 1442 N N . THR A 1 184 ? 33.517 -14.678 -2.548 1.00 56.12 184 THR A N 1
ATOM 1443 C CA . THR A 1 184 ? 34.644 -15.305 -1.837 1.00 56.12 184 THR A CA 1
ATOM 1444 C C . THR A 1 184 ? 36.038 -14.836 -2.289 1.00 56.12 184 THR A C 1
ATOM 1446 O O . THR A 1 184 ? 37.018 -15.112 -1.599 1.00 56.12 184 THR A O 1
ATOM 1449 N N . GLY A 1 185 ? 36.153 -14.067 -3.383 1.00 54.69 185 GLY A N 1
ATOM 1450 C CA . GLY A 1 185 ? 37.436 -13.625 -3.966 1.00 54.69 185 GLY A CA 1
ATOM 1451 C C . GLY A 1 185 ? 37.694 -12.108 -4.025 1.00 54.69 185 GLY A C 1
ATOM 1452 O O . GLY A 1 185 ? 38.654 -11.681 -4.668 1.00 54.69 185 GLY A O 1
ATOM 1453 N N . ALA A 1 186 ? 36.864 -11.281 -3.382 1.00 50.53 186 ALA A N 1
ATOM 1454 C CA . ALA A 1 186 ? 36.728 -9.831 -3.615 1.00 50.53 186 ALA A CA 1
ATOM 1455 C C . ALA A 1 186 ? 37.880 -8.908 -3.125 1.00 50.53 186 ALA A C 1
ATOM 1457 O O . ALA A 1 186 ? 37.652 -7.746 -2.786 1.00 50.53 186 ALA A O 1
ATOM 1458 N N . PHE A 1 187 ? 39.134 -9.373 -3.097 1.00 51.38 187 PHE A N 1
ATOM 1459 C CA . PHE A 1 187 ? 40.285 -8.543 -2.690 1.00 51.38 187 PHE A CA 1
ATOM 1460 C C . PHE A 1 187 ? 41.323 -8.281 -3.791 1.00 51.38 187 PHE A C 1
ATOM 1462 O O . PHE A 1 187 ? 42.263 -7.528 -3.548 1.00 51.38 187 PHE A O 1
ATOM 1469 N N . SER A 1 188 ? 41.179 -8.844 -4.997 1.00 57.31 188 SER A N 1
ATOM 1470 C CA . SER A 1 188 ? 42.215 -8.736 -6.042 1.00 57.31 188 SER A CA 1
ATOM 1471 C C . SER A 1 188 ? 41.856 -7.869 -7.253 1.00 57.31 188 SER A C 1
ATOM 1473 O O . SER A 1 188 ? 42.767 -7.400 -7.932 1.00 57.31 188 SER A O 1
ATOM 1475 N N . ASN A 1 189 ? 40.571 -7.617 -7.540 1.00 61.56 189 ASN A N 1
ATOM 1476 C CA . ASN A 1 189 ? 40.163 -6.921 -8.766 1.00 61.56 189 ASN A CA 1
ATOM 1477 C C . ASN A 1 189 ? 39.135 -5.805 -8.505 1.00 61.56 189 ASN A C 1
ATOM 1479 O O . ASN A 1 189 ? 37.969 -6.055 -8.207 1.00 61.56 189 ASN A O 1
ATOM 1483 N N . LEU A 1 190 ? 39.574 -4.553 -8.668 1.00 58.53 190 LEU A N 1
ATOM 1484 C CA . LEU A 1 190 ? 38.791 -3.342 -8.400 1.00 58.53 190 LEU A CA 1
ATOM 1485 C C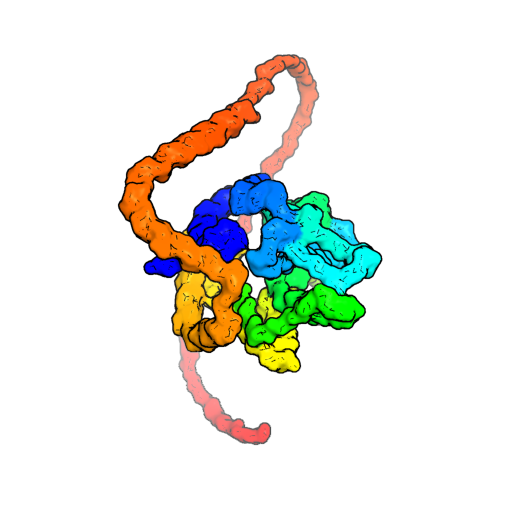 . LEU A 1 190 ? 37.537 -3.219 -9.288 1.00 58.53 190 LEU A C 1
ATOM 1487 O O . LEU A 1 190 ? 36.505 -2.748 -8.820 1.00 58.53 190 LEU A O 1
ATOM 1491 N N . VAL A 1 191 ? 37.592 -3.684 -10.542 1.00 61.06 191 VAL A N 1
ATOM 1492 C CA . VAL A 1 191 ? 36.438 -3.648 -11.463 1.00 61.06 191 VAL A CA 1
ATOM 1493 C C . VAL A 1 191 ? 35.386 -4.682 -11.059 1.00 61.06 191 VAL A C 1
ATOM 1495 O O . VAL A 1 191 ? 34.197 -4.364 -11.012 1.00 61.06 191 VAL A O 1
ATOM 1498 N N . ALA A 1 192 ? 35.825 -5.890 -10.694 1.00 61.12 192 ALA A N 1
ATOM 1499 C CA . ALA A 1 192 ? 34.938 -6.932 -10.179 1.00 61.12 192 ALA A CA 1
ATOM 1500 C C . ALA A 1 192 ? 34.252 -6.482 -8.877 1.00 61.12 192 ALA A C 1
ATOM 1502 O O . ALA A 1 192 ? 33.057 -6.700 -8.706 1.00 61.12 192 ALA A O 1
ATOM 1503 N N . ASN A 1 193 ? 34.970 -5.756 -8.014 1.00 60.19 193 ASN A N 1
ATOM 1504 C CA . ASN A 1 193 ? 34.419 -5.208 -6.776 1.00 60.19 193 ASN A CA 1
ATOM 1505 C C . ASN A 1 193 ? 33.333 -4.148 -7.026 1.00 60.19 193 ASN A C 1
ATOM 1507 O O . ASN A 1 193 ? 32.313 -4.152 -6.343 1.00 60.19 193 ASN A O 1
ATOM 1511 N N . VAL A 1 194 ? 33.496 -3.266 -8.019 1.00 60.06 194 VAL A N 1
ATOM 1512 C CA . VAL A 1 194 ? 32.466 -2.262 -8.360 1.00 60.06 194 VAL A CA 1
ATOM 1513 C C . VAL A 1 194 ? 31.201 -2.923 -8.917 1.00 60.06 194 VAL A C 1
ATOM 1515 O O . VAL A 1 194 ? 30.093 -2.523 -8.559 1.00 60.06 194 VAL A O 1
ATOM 1518 N N . LEU A 1 195 ? 31.345 -3.946 -9.762 1.00 61.72 195 LEU A N 1
ATOM 1519 C CA . LEU A 1 195 ? 30.209 -4.707 -10.295 1.00 61.72 195 LEU A CA 1
ATOM 1520 C C . LEU A 1 195 ? 29.506 -5.530 -9.200 1.00 61.72 195 LEU A C 1
ATOM 1522 O O . LEU A 1 195 ? 28.275 -5.554 -9.150 1.00 61.72 195 LEU A O 1
ATOM 1526 N N . ALA A 1 196 ? 30.265 -6.125 -8.276 1.00 61.66 196 ALA A N 1
ATOM 1527 C CA . ALA A 1 196 ? 29.732 -6.841 -7.116 1.00 61.66 196 ALA A CA 1
ATOM 1528 C C . ALA A 1 196 ? 28.960 -5.910 -6.160 1.00 61.66 196 ALA A C 1
ATOM 1530 O O . ALA A 1 196 ? 27.876 -6.253 -5.701 1.00 61.66 196 ALA A O 1
ATOM 1531 N N . ILE A 1 197 ? 29.461 -4.695 -5.907 1.00 67.06 197 ILE A N 1
ATOM 1532 C CA . ILE A 1 197 ? 28.764 -3.699 -5.074 1.00 67.06 197 ILE A CA 1
ATOM 1533 C C . ILE A 1 197 ? 27.469 -3.226 -5.748 1.00 67.06 197 ILE A C 1
ATOM 1535 O O . ILE A 1 197 ? 26.444 -3.098 -5.080 1.00 67.06 197 ILE A O 1
ATOM 1539 N N . LYS A 1 198 ? 27.485 -2.991 -7.068 1.00 67.38 198 LYS A N 1
ATOM 1540 C CA . LYS A 1 198 ? 26.279 -2.597 -7.817 1.00 67.38 198 LYS A CA 1
ATOM 1541 C C . LYS A 1 198 ? 25.215 -3.696 -7.821 1.00 67.38 198 LYS A C 1
ATOM 1543 O O . LYS A 1 198 ? 24.054 -3.402 -7.556 1.00 67.38 198 LYS A O 1
ATOM 1548 N N . SER A 1 199 ? 25.601 -4.945 -8.084 1.00 69.81 199 SER A N 1
ATOM 1549 C CA . SER A 1 199 ? 24.675 -6.088 -8.067 1.00 69.81 199 SER A CA 1
ATOM 1550 C C . SER A 1 199 ? 24.110 -6.352 -6.670 1.00 69.81 199 SER A C 1
ATOM 1552 O O . SER A 1 199 ? 22.902 -6.527 -6.533 1.00 69.81 199 SER A O 1
ATOM 1554 N N . LEU A 1 200 ? 24.935 -6.276 -5.620 1.00 70.44 200 LEU A N 1
ATOM 1555 C CA . LEU A 1 200 ? 24.467 -6.378 -4.236 1.00 70.44 200 LEU A CA 1
ATOM 1556 C C . LEU A 1 200 ? 23.495 -5.248 -3.876 1.00 70.44 200 LEU A C 1
ATOM 1558 O O . LEU A 1 200 ? 22.490 -5.500 -3.221 1.00 70.44 200 LEU A O 1
ATOM 1562 N N . GLY A 1 201 ? 23.762 -4.018 -4.325 1.00 74.38 201 GLY A N 1
ATOM 1563 C CA . GLY A 1 201 ? 22.855 -2.885 -4.139 1.00 74.38 201 GLY A CA 1
ATOM 1564 C C . GLY A 1 201 ? 21.477 -3.128 -4.758 1.00 74.38 201 GLY A C 1
ATOM 1565 O O . GLY A 1 201 ? 20.471 -2.879 -4.104 1.00 74.38 201 GLY A O 1
ATOM 1566 N N . ILE A 1 202 ? 21.425 -3.677 -5.976 1.00 75.62 202 ILE A N 1
ATOM 1567 C CA . ILE A 1 202 ? 20.165 -4.037 -6.646 1.00 75.62 202 ILE A CA 1
ATOM 1568 C C . ILE A 1 202 ? 19.424 -5.127 -5.866 1.00 75.62 202 ILE A C 1
ATOM 1570 O O . ILE A 1 202 ? 18.234 -4.977 -5.618 1.00 75.62 202 ILE A O 1
ATOM 1574 N N . ILE A 1 203 ? 20.124 -6.180 -5.426 1.00 76.25 203 ILE A N 1
ATOM 1575 C CA . ILE A 1 203 ? 19.527 -7.256 -4.617 1.00 76.25 203 ILE A CA 1
ATOM 1576 C C . ILE A 1 203 ? 18.976 -6.697 -3.303 1.00 76.25 203 ILE A C 1
ATOM 1578 O O . ILE A 1 203 ? 17.870 -7.040 -2.905 1.00 76.25 203 ILE A O 1
ATOM 1582 N N . LEU A 1 204 ? 19.722 -5.827 -2.621 1.00 77.62 204 LEU A N 1
ATOM 1583 C CA . LEU A 1 204 ? 19.258 -5.204 -1.384 1.00 77.62 204 LEU A CA 1
ATOM 1584 C C . LEU A 1 204 ? 18.006 -4.362 -1.624 1.00 77.62 204 LEU A C 1
ATOM 1586 O O . LEU A 1 204 ? 17.065 -4.493 -0.850 1.00 77.62 204 LEU A O 1
ATOM 1590 N N . ILE A 1 205 ? 17.977 -3.552 -2.689 1.00 80.31 205 ILE A N 1
ATOM 1591 C CA . ILE A 1 205 ? 16.803 -2.755 -3.066 1.00 80.31 205 ILE A CA 1
ATOM 1592 C C . ILE A 1 205 ? 15.604 -3.668 -3.344 1.00 80.31 205 ILE A C 1
ATOM 1594 O O . ILE A 1 205 ? 14.548 -3.450 -2.765 1.00 80.31 205 ILE A O 1
ATOM 1598 N N . ASP A 1 206 ? 15.780 -4.711 -4.155 1.00 79.88 206 ASP A N 1
ATOM 1599 C CA . ASP A 1 206 ? 14.735 -5.692 -4.472 1.00 79.88 206 ASP A CA 1
ATOM 1600 C C . ASP A 1 206 ? 14.183 -6.382 -3.214 1.00 79.88 206 ASP A C 1
ATOM 1602 O O . ASP A 1 206 ? 12.975 -6.532 -3.052 1.00 79.88 206 ASP A O 1
ATOM 1606 N N . GLN A 1 207 ? 15.054 -6.746 -2.268 1.00 80.88 207 GLN A N 1
ATOM 1607 C CA . GLN A 1 207 ? 14.630 -7.391 -1.027 1.00 80.88 207 GLN A CA 1
ATOM 1608 C C . GLN A 1 207 ? 13.910 -6.440 -0.068 1.00 80.88 207 GLN A C 1
ATOM 1610 O O . GLN A 1 207 ? 12.952 -6.860 0.583 1.00 80.88 207 GLN A O 1
ATOM 1615 N N . VAL A 1 208 ? 14.341 -5.179 0.048 1.00 81.88 208 VAL A N 1
ATOM 1616 C CA . VAL A 1 208 ? 13.653 -4.211 0.923 1.00 81.88 208 VAL A CA 1
ATOM 1617 C C . VAL A 1 208 ? 12.323 -3.749 0.333 1.00 81.88 208 VAL A C 1
ATOM 1619 O O . VAL A 1 208 ? 11.405 -3.453 1.092 1.00 81.88 208 VAL A O 1
ATOM 1622 N N . THR A 1 209 ? 12.182 -3.763 -0.996 1.00 82.25 209 THR A N 1
ATOM 1623 C CA . THR A 1 209 ? 10.925 -3.454 -1.692 1.00 82.25 209 THR A CA 1
ATOM 1624 C C . THR A 1 209 ? 10.133 -4.702 -2.094 1.00 82.25 209 THR A C 1
ATOM 1626 O O . THR A 1 209 ? 9.171 -4.604 -2.858 1.00 82.25 209 THR A O 1
ATOM 1629 N N . ALA A 1 210 ? 10.474 -5.879 -1.565 1.00 86.62 210 ALA A N 1
ATOM 1630 C CA . ALA A 1 210 ? 9.831 -7.130 -1.946 1.00 86.62 210 ALA A CA 1
ATOM 1631 C C . ALA A 1 210 ? 8.325 -7.121 -1.631 1.00 86.62 210 ALA A C 1
ATOM 1633 O O . ALA A 1 210 ? 7.898 -6.880 -0.499 1.00 86.62 210 ALA A O 1
ATOM 1634 N N . THR A 1 211 ? 7.502 -7.441 -2.632 1.00 89.88 211 THR A N 1
ATOM 1635 C CA . THR A 1 211 ? 6.041 -7.587 -2.482 1.00 89.88 211 THR A CA 1
ATOM 1636 C C . THR A 1 211 ? 5.584 -9.045 -2.418 1.00 89.88 211 THR A C 1
ATOM 1638 O O . THR A 1 211 ? 4.473 -9.323 -1.958 1.00 89.88 211 THR A O 1
ATOM 1641 N N . GLU A 1 212 ? 6.447 -9.972 -2.834 1.00 91.56 212 GLU A N 1
ATOM 1642 C CA . GLU A 1 212 ? 6.250 -11.423 -2.840 1.00 91.56 212 GLU A CA 1
ATOM 1643 C C . GLU A 1 212 ? 7.278 -12.125 -1.935 1.00 91.56 212 GLU A C 1
ATOM 1645 O O . GLU A 1 212 ? 8.191 -11.504 -1.389 1.00 91.56 212 GLU A O 1
ATOM 1650 N N . GLY A 1 213 ? 7.134 -13.439 -1.751 1.00 91.19 213 GLY A N 1
ATOM 1651 C CA . GLY A 1 213 ? 8.046 -14.233 -0.926 1.00 91.19 213 GLY A CA 1
ATOM 1652 C C . GLY A 1 213 ? 7.837 -13.982 0.567 1.00 91.19 213 GLY A C 1
ATOM 1653 O O . GLY A 1 213 ? 6.730 -14.152 1.081 1.00 91.19 213 GLY A O 1
ATOM 1654 N N . ALA A 1 214 ? 8.889 -13.563 1.279 1.00 91.81 214 ALA A N 1
ATOM 1655 C CA . ALA A 1 214 ? 8.894 -13.524 2.743 1.00 91.81 214 ALA A CA 1
ATOM 1656 C C . ALA A 1 214 ? 7.728 -12.733 3.384 1.00 91.81 214 ALA A C 1
ATOM 1658 O O . ALA A 1 214 ? 7.149 -13.254 4.344 1.00 91.81 214 ALA A O 1
ATOM 1659 N N . PRO A 1 215 ? 7.325 -11.535 2.905 1.00 93.50 215 PRO A N 1
ATOM 1660 C CA . PRO A 1 215 ? 6.167 -10.824 3.458 1.00 93.50 215 PRO A CA 1
ATOM 1661 C C . PRO A 1 215 ? 4.863 -11.626 3.344 1.00 93.50 215 PRO A C 1
ATOM 1663 O O . PRO A 1 215 ? 4.075 -11.682 4.294 1.00 93.50 215 PRO A O 1
ATOM 1666 N N . VAL A 1 216 ? 4.653 -12.304 2.211 1.00 95.62 216 VAL A N 1
ATOM 1667 C CA . VAL A 1 216 ? 3.464 -13.129 1.956 1.00 95.62 216 VAL A CA 1
ATOM 1668 C C . VAL A 1 216 ? 3.506 -14.410 2.785 1.00 95.62 216 VAL A C 1
ATOM 1670 O O . VAL A 1 216 ? 2.506 -14.747 3.415 1.00 95.62 216 VAL A O 1
ATOM 1673 N N . ASP A 1 217 ? 4.645 -15.100 2.846 1.00 95.50 217 ASP A N 1
ATOM 1674 C CA . ASP A 1 217 ? 4.792 -16.370 3.571 1.00 95.50 217 ASP A CA 1
ATOM 1675 C C . ASP A 1 217 ? 4.620 -16.203 5.085 1.00 95.50 217 ASP A C 1
ATOM 1677 O O . ASP A 1 217 ? 3.929 -16.997 5.738 1.00 95.50 217 ASP A O 1
ATOM 1681 N N . ARG A 1 218 ? 5.192 -15.131 5.652 1.00 95.31 218 ARG A N 1
ATOM 1682 C CA . ARG A 1 218 ? 5.010 -14.773 7.068 1.00 95.31 218 ARG A CA 1
ATOM 1683 C C . ARG A 1 218 ? 3.546 -14.464 7.363 1.00 95.31 218 ARG A C 1
ATOM 1685 O O . ARG A 1 218 ? 2.978 -15.030 8.297 1.00 95.31 218 ARG A O 1
ATOM 1692 N N . SER A 1 219 ? 2.919 -13.630 6.532 1.00 96.31 219 SER A N 1
ATOM 1693 C CA . SER A 1 219 ? 1.508 -13.257 6.687 1.00 96.31 219 SER A CA 1
ATOM 1694 C C . SER A 1 219 ? 0.585 -14.468 6.545 1.00 96.31 219 SER A C 1
ATOM 1696 O O . SER A 1 219 ? -0.329 -14.641 7.343 1.00 96.31 219 SER A O 1
ATOM 1698 N N . ARG A 1 220 ? 0.861 -15.368 5.593 1.00 97.06 220 ARG A N 1
ATOM 1699 C CA . ARG A 1 220 ? 0.120 -16.622 5.400 1.00 97.06 220 ARG A CA 1
ATOM 1700 C C . ARG A 1 220 ? 0.222 -17.534 6.615 1.00 97.06 220 ARG A C 1
ATOM 1702 O O . ARG A 1 220 ? -0.794 -18.056 7.066 1.00 97.06 220 ARG A O 1
ATOM 1709 N N . SER A 1 221 ? 1.425 -17.696 7.162 1.00 96.75 221 SER A N 1
ATOM 1710 C CA . SER A 1 221 ? 1.657 -18.497 8.370 1.00 96.75 221 SER A CA 1
ATOM 1711 C C . SER A 1 221 ? 0.886 -17.941 9.569 1.00 96.75 221 SER A C 1
ATOM 1713 O O . SER A 1 221 ? 0.306 -18.700 10.347 1.00 96.75 221 SER A O 1
ATOM 1715 N N . TRP A 1 222 ? 0.818 -16.614 9.689 1.00 95.62 222 TRP A N 1
ATOM 1716 C CA . TRP A 1 222 ? 0.040 -15.951 10.730 1.00 95.62 222 TRP A CA 1
ATOM 1717 C C . TRP A 1 222 ? -1.472 -16.096 10.513 1.00 95.62 222 TRP A C 1
ATOM 1719 O O . TRP A 1 222 ? -2.195 -16.474 11.429 1.00 95.62 222 TRP A O 1
ATOM 1729 N N . CYS A 1 223 ? -1.973 -15.887 9.295 1.00 96.81 223 CYS A N 1
ATOM 1730 C CA . CYS A 1 223 ? -3.378 -16.135 8.972 1.00 96.81 223 CYS A CA 1
ATOM 1731 C C . CYS A 1 223 ? -3.781 -17.586 9.278 1.00 96.81 223 CYS A C 1
ATOM 1733 O O . CYS A 1 223 ? -4.822 -17.816 9.892 1.00 96.81 223 CYS A O 1
ATOM 1735 N N . HIS A 1 224 ? -2.924 -18.556 8.944 1.00 95.62 224 HIS A N 1
ATOM 1736 C CA . HIS A 1 224 ? -3.150 -19.966 9.251 1.00 95.62 224 HIS A CA 1
ATOM 1737 C C . HIS A 1 224 ? -3.239 -20.228 10.763 1.00 95.62 224 HIS A C 1
ATOM 1739 O O . HIS A 1 224 ? -4.132 -20.951 11.199 1.00 95.62 224 HIS A O 1
ATOM 1745 N N . SER A 1 225 ? -2.381 -19.605 11.584 1.00 96.38 225 SER A N 1
ATOM 1746 C CA . SER A 1 225 ? -2.456 -19.752 13.048 1.00 96.38 225 SER A CA 1
ATOM 1747 C C . SER A 1 225 ? -3.727 -19.144 13.653 1.00 96.38 225 SER A C 1
ATOM 1749 O O . SER A 1 225 ? -4.197 -19.611 14.689 1.00 96.38 225 SER A O 1
ATOM 1751 N N . LEU A 1 226 ? -4.317 -18.149 12.985 1.00 93.88 226 LEU A N 1
ATOM 1752 C CA . LEU A 1 226 ? -5.595 -17.535 13.356 1.00 93.88 226 LEU A CA 1
ATOM 1753 C C . LEU A 1 226 ? -6.818 -18.268 12.777 1.00 93.88 226 LEU A C 1
ATOM 1755 O O . LEU A 1 226 ? -7.948 -17.885 13.080 1.00 93.88 226 LEU A O 1
ATOM 1759 N N . GLY A 1 227 ? -6.622 -19.292 11.939 1.00 95.19 227 GLY A N 1
ATOM 1760 C CA . GLY A 1 227 ? -7.711 -19.955 11.215 1.00 95.19 227 GLY A CA 1
ATOM 1761 C C . GLY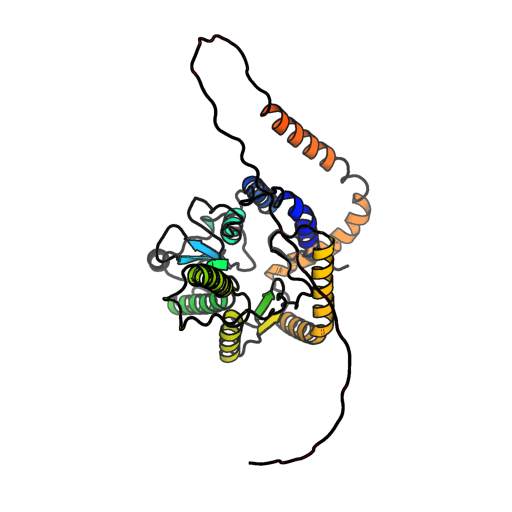 A 1 227 ? -8.409 -19.041 10.201 1.00 95.19 227 GLY A C 1
ATOM 1762 O O . GLY A 1 227 ? -9.598 -19.207 9.938 1.00 95.19 227 GLY A O 1
ATOM 1763 N N . VAL A 1 228 ? -7.689 -18.052 9.664 1.00 95.06 228 VAL A N 1
ATOM 1764 C CA . VAL A 1 228 ? -8.203 -17.063 8.712 1.00 95.06 228 VAL A CA 1
ATOM 1765 C C . VAL A 1 228 ? -7.716 -17.407 7.299 1.00 95.06 228 VAL A C 1
ATOM 1767 O O . VAL A 1 228 ? -6.507 -17.532 7.095 1.00 95.06 228 VAL A O 1
ATOM 1770 N N . PRO A 1 229 ? -8.606 -17.521 6.298 1.00 95.38 229 PRO A N 1
ATOM 1771 C CA . PRO A 1 229 ? -8.195 -17.725 4.913 1.00 95.38 229 PRO A CA 1
ATOM 1772 C C . PRO A 1 229 ? -7.550 -16.454 4.335 1.00 95.38 229 PRO A C 1
ATOM 1774 O O . PRO A 1 229 ? -8.111 -15.358 4.435 1.00 95.38 229 PRO A O 1
ATOM 1777 N N . LEU A 1 230 ? -6.376 -16.616 3.714 1.00 96.50 230 LEU A N 1
ATOM 1778 C CA . LEU A 1 230 ? -5.637 -15.568 3.002 1.00 96.50 230 LEU A CA 1
ATOM 1779 C C . LEU A 1 230 ? -5.639 -15.855 1.496 1.00 96.50 230 LEU A C 1
ATOM 1781 O O . LEU A 1 230 ? -5.084 -16.860 1.054 1.00 96.50 230 LEU A O 1
ATOM 1785 N N . PHE A 1 231 ? -6.173 -14.920 0.717 1.00 96.81 231 PHE A N 1
ATOM 1786 C CA . PHE A 1 231 ? -6.136 -14.922 -0.741 1.00 96.81 231 PHE A CA 1
ATOM 1787 C C . PHE A 1 231 ? -5.072 -13.925 -1.212 1.00 96.81 231 PHE A C 1
ATOM 1789 O O . PHE A 1 231 ? -5.233 -12.719 -1.031 1.00 96.81 231 PHE A O 1
ATOM 1796 N N . ARG A 1 232 ? -3.975 -14.412 -1.805 1.00 96.25 232 ARG A N 1
ATOM 1797 C CA . ARG A 1 232 ? -2.978 -13.574 -2.495 1.00 96.25 232 ARG A CA 1
ATOM 1798 C C . ARG A 1 232 ? -3.224 -13.675 -3.994 1.00 96.25 232 ARG A C 1
ATOM 1800 O O . ARG A 1 232 ? -3.082 -14.756 -4.552 1.00 96.25 232 ARG A O 1
ATOM 1807 N N . MET A 1 233 ? -3.578 -12.557 -4.615 1.00 95.88 233 MET A N 1
ATOM 1808 C CA . MET A 1 233 ? -3.820 -12.457 -6.051 1.00 95.88 233 MET A CA 1
ATOM 1809 C C . MET A 1 233 ? -2.799 -11.504 -6.660 1.00 95.88 233 MET A C 1
ATOM 1811 O O . MET A 1 233 ? -2.821 -10.310 -6.376 1.00 95.88 233 MET A O 1
ATOM 1815 N N . SER A 1 234 ? -1.891 -12.035 -7.470 1.00 95.31 234 SER A N 1
ATOM 1816 C CA . SER A 1 234 ? -0.874 -11.261 -8.182 1.00 95.31 234 SER A CA 1
ATOM 1817 C C . SER A 1 234 ? -0.547 -12.003 -9.474 1.00 95.31 234 SER A C 1
ATOM 1819 O O . SER A 1 234 ? -0.183 -13.180 -9.432 1.00 95.31 234 SER A O 1
ATOM 1821 N N . ALA A 1 235 ? -0.772 -11.357 -10.618 1.00 95.38 235 ALA A N 1
ATOM 1822 C CA . ALA A 1 235 ? -0.648 -12.001 -11.920 1.00 95.38 235 ALA A CA 1
ATOM 1823 C C . ALA A 1 235 ? 0.830 -12.107 -12.334 1.00 95.38 235 ALA A C 1
ATOM 1825 O O . ALA A 1 235 ? 1.527 -11.093 -12.315 1.00 95.38 235 ALA A O 1
ATOM 1826 N N . PRO A 1 236 ? 1.326 -13.290 -12.737 1.00 94.31 236 PRO A N 1
ATOM 1827 C CA . PRO A 1 236 ? 2.604 -13.388 -13.432 1.00 94.31 236 PRO A CA 1
ATOM 1828 C C . PRO A 1 236 ? 2.539 -12.585 -14.732 1.00 94.31 236 PRO A C 1
ATOM 1830 O O . PRO A 1 236 ? 1.632 -12.804 -15.534 1.00 94.31 236 PRO A O 1
ATOM 1833 N N . LEU A 1 237 ? 3.474 -11.657 -14.913 1.00 93.44 237 LEU A N 1
ATOM 1834 C CA . LEU A 1 237 ? 3.522 -10.787 -16.081 1.00 93.44 237 LEU A CA 1
ATOM 1835 C C . LEU A 1 237 ? 4.411 -11.393 -17.167 1.00 93.44 237 LEU A C 1
ATOM 1837 O O . LEU A 1 237 ? 5.470 -11.958 -16.881 1.00 93.44 237 LEU A O 1
ATOM 1841 N N . THR A 1 238 ? 3.980 -11.247 -18.417 1.00 91.00 238 THR A N 1
ATOM 1842 C CA . THR A 1 238 ? 4.729 -11.678 -19.602 1.00 91.00 238 THR A CA 1
ATOM 1843 C C . THR A 1 238 ? 5.988 -10.833 -19.778 1.00 91.00 238 THR A C 1
ATOM 1845 O O . THR A 1 238 ? 7.078 -11.366 -19.996 1.00 91.00 238 THR A O 1
ATOM 1848 N N . ASN A 1 239 ? 5.836 -9.515 -19.636 1.00 88.25 239 ASN A N 1
ATOM 1849 C CA . ASN A 1 239 ? 6.910 -8.539 -19.750 1.00 88.25 239 ASN A CA 1
ATOM 1850 C C . ASN A 1 239 ? 7.254 -7.955 -18.377 1.00 88.25 239 ASN A C 1
ATOM 1852 O O . ASN A 1 239 ? 6.425 -7.890 -17.470 1.00 88.25 239 ASN A O 1
ATOM 1856 N N . ASP A 1 240 ? 8.499 -7.514 -18.238 1.00 86.81 240 ASP A N 1
ATOM 1857 C CA . ASP A 1 240 ? 8.960 -6.787 -17.058 1.00 86.81 240 ASP A CA 1
ATOM 1858 C C . ASP A 1 240 ? 8.580 -5.310 -17.197 1.00 86.81 240 ASP A C 1
ATOM 1860 O O . ASP A 1 240 ? 9.305 -4.520 -17.805 1.00 86.81 240 ASP A O 1
ATOM 1864 N N . VAL A 1 241 ? 7.389 -4.977 -16.700 1.00 90.00 241 VAL A N 1
ATOM 1865 C CA . VAL A 1 241 ? 6.790 -3.646 -16.825 1.00 90.00 241 VAL A CA 1
ATOM 1866 C C . VAL A 1 241 ? 7.326 -2.734 -15.727 1.00 90.00 241 VAL A C 1
ATOM 1868 O O . VAL A 1 241 ? 7.179 -3.017 -14.538 1.00 90.00 241 VAL A O 1
ATOM 1871 N N . GLN A 1 242 ? 7.944 -1.624 -16.128 1.00 89.25 242 GLN A N 1
ATOM 1872 C CA . GLN A 1 242 ? 8.470 -0.632 -15.193 1.00 89.25 242 GLN A CA 1
ATOM 1873 C C . GLN A 1 242 ? 7.340 0.175 -14.538 1.00 89.25 242 GLN A C 1
ATOM 1875 O O . GLN A 1 242 ? 6.245 0.313 -15.081 1.00 89.25 242 GLN A O 1
ATOM 1880 N N . MET A 1 243 ? 7.612 0.742 -13.361 1.00 87.12 243 MET A N 1
ATOM 1881 C CA . MET A 1 243 ? 6.611 1.489 -12.586 1.00 87.12 243 MET A CA 1
ATOM 1882 C C . MET A 1 243 ? 6.116 2.765 -13.292 1.00 87.12 243 MET A C 1
ATOM 1884 O O . MET A 1 243 ? 4.971 3.165 -13.106 1.00 87.12 243 MET A O 1
ATOM 1888 N N . ASP A 1 244 ? 6.972 3.398 -14.090 1.00 89.75 244 ASP A N 1
ATOM 1889 C CA . ASP A 1 244 ? 6.704 4.600 -14.885 1.00 89.75 244 ASP A CA 1
ATOM 1890 C C . ASP A 1 244 ? 6.390 4.290 -16.360 1.00 89.75 244 ASP A C 1
ATOM 1892 O O . ASP A 1 244 ? 6.572 5.146 -17.227 1.00 89.75 244 ASP A O 1
ATOM 1896 N N . GLU A 1 245 ? 5.935 3.067 -16.664 1.00 92.00 245 GLU A N 1
ATOM 1897 C CA . GLU A 1 245 ? 5.558 2.682 -18.025 1.00 92.00 245 GLU A CA 1
ATOM 1898 C C . GLU A 1 245 ? 4.406 3.550 -18.558 1.00 92.00 245 GLU A C 1
ATOM 1900 O O . GLU A 1 245 ? 3.370 3.737 -17.913 1.00 92.00 245 GLU A O 1
ATOM 1905 N N . LYS A 1 246 ? 4.583 4.052 -19.783 1.00 91.25 246 LYS A N 1
ATOM 1906 C CA . LYS A 1 246 ? 3.616 4.904 -20.490 1.00 91.25 246 LYS A CA 1
ATOM 1907 C C . LYS A 1 246 ? 3.082 4.264 -21.764 1.00 91.25 246 LYS A C 1
ATOM 1909 O O . LYS A 1 246 ? 2.054 4.702 -22.272 1.00 91.25 246 LYS A O 1
ATOM 1914 N N . GLY A 1 247 ? 3.767 3.266 -22.307 1.00 92.19 247 GLY A N 1
ATOM 1915 C CA . GLY A 1 247 ? 3.409 2.594 -23.541 1.00 92.19 247 GLY A CA 1
ATOM 1916 C C . GLY A 1 247 ? 2.095 1.838 -23.406 1.00 92.19 247 GLY A C 1
ATOM 1917 O O . GLY A 1 247 ? 2.011 0.828 -22.710 1.00 92.19 247 GLY A O 1
ATOM 1918 N N . ASP A 1 248 ? 1.076 2.287 -24.138 1.00 92.88 248 ASP A N 1
ATOM 1919 C CA . ASP A 1 248 ? -0.248 1.658 -24.116 1.00 92.88 248 ASP A CA 1
ATOM 1920 C C . ASP A 1 248 ? -0.191 0.170 -24.489 1.00 92.88 248 ASP A C 1
ATOM 1922 O O . ASP A 1 248 ? -0.943 -0.623 -23.936 1.00 92.88 248 ASP A O 1
ATOM 1926 N N . ALA A 1 249 ? 0.716 -0.230 -25.387 1.00 94.38 249 ALA A N 1
ATOM 1927 C CA . ALA A 1 249 ? 0.882 -1.629 -25.781 1.00 94.38 249 ALA A CA 1
ATOM 1928 C C . ALA A 1 249 ? 1.329 -2.522 -24.608 1.00 94.38 249 ALA A C 1
ATOM 1930 O O . ALA A 1 249 ? 0.729 -3.573 -24.382 1.00 94.38 249 ALA A O 1
ATOM 1931 N N . GLU A 1 250 ? 2.326 -2.081 -23.837 1.00 93.88 250 GLU A N 1
ATOM 1932 C CA . GLU A 1 250 ? 2.823 -2.805 -22.660 1.00 93.88 250 GLU A CA 1
ATOM 1933 C C . GLU A 1 250 ? 1.761 -2.857 -21.556 1.00 93.88 250 GLU A C 1
ATOM 1935 O O . GLU A 1 250 ? 1.510 -3.906 -20.963 1.00 93.88 250 GLU A O 1
ATOM 1940 N N . ILE A 1 251 ? 1.048 -1.747 -21.336 1.00 93.88 251 ILE A N 1
ATOM 1941 C CA . ILE A 1 251 ? -0.043 -1.686 -20.356 1.00 93.88 251 ILE A CA 1
ATOM 1942 C C . ILE A 1 251 ? -1.209 -2.592 -20.772 1.00 93.88 251 ILE A C 1
ATOM 1944 O O . ILE A 1 251 ? -1.776 -3.293 -19.935 1.00 93.88 251 ILE A O 1
ATOM 1948 N N . VAL A 1 252 ? -1.579 -2.622 -22.054 1.00 95.00 252 VAL A N 1
ATOM 1949 C CA . VAL A 1 252 ? -2.622 -3.524 -22.566 1.00 95.00 252 VAL A CA 1
ATOM 1950 C C . VAL A 1 252 ? -2.211 -4.984 -22.386 1.00 95.00 252 VAL A C 1
ATOM 1952 O O . VAL A 1 252 ? -3.053 -5.790 -21.985 1.00 95.00 252 VAL A O 1
ATOM 1955 N N . GLN A 1 253 ? -0.939 -5.323 -22.611 1.00 95.88 253 GLN A N 1
ATOM 1956 C CA . GLN A 1 253 ? -0.428 -6.665 -22.338 1.00 95.88 253 GLN A CA 1
ATOM 1957 C C . GLN A 1 253 ? -0.518 -7.010 -20.843 1.00 95.88 253 GLN A C 1
ATOM 1959 O O . GLN A 1 253 ? -1.030 -8.073 -20.498 1.00 95.88 253 GLN A O 1
ATOM 1964 N N . LEU A 1 254 ? -0.138 -6.093 -19.946 1.00 94.94 254 LEU A N 1
ATOM 1965 C CA . LEU A 1 254 ? -0.294 -6.266 -18.495 1.00 94.94 254 LEU A CA 1
ATOM 1966 C C . LEU A 1 254 ? -1.759 -6.510 -18.098 1.00 94.94 254 LEU A C 1
ATOM 1968 O O . LEU A 1 254 ? -2.062 -7.390 -17.285 1.00 94.94 254 LEU A O 1
ATOM 1972 N N . LEU A 1 255 ? -2.695 -5.754 -18.680 1.00 94.88 255 LEU A N 1
ATOM 1973 C CA . LEU A 1 255 ? -4.131 -5.938 -18.447 1.00 94.88 255 LEU A CA 1
ATOM 1974 C C . LEU A 1 255 ? -4.626 -7.293 -18.972 1.00 94.88 255 LEU A C 1
ATOM 1976 O O . LEU A 1 255 ? -5.499 -7.909 -18.353 1.00 94.88 255 LEU A O 1
ATOM 1980 N N . TRP A 1 256 ? -4.077 -7.762 -20.093 1.00 96.38 256 TRP A N 1
ATOM 1981 C CA . TRP A 1 256 ? -4.373 -9.080 -20.644 1.00 96.38 256 TRP A CA 1
ATOM 1982 C C . TRP A 1 256 ? -3.877 -10.205 -19.731 1.00 96.38 256 TRP A C 1
ATOM 1984 O O . TRP A 1 256 ? -4.651 -11.111 -19.420 1.00 96.38 256 TRP A O 1
ATOM 1994 N N . ASP A 1 257 ? -2.648 -10.107 -19.221 1.00 96.31 257 ASP A N 1
ATOM 1995 C CA . ASP A 1 257 ? -2.080 -11.071 -18.271 1.00 96.31 257 ASP A CA 1
ATOM 1996 C C . ASP A 1 257 ? -2.944 -11.160 -16.997 1.00 96.31 257 ASP A C 1
ATOM 1998 O O . ASP A 1 257 ? -3.278 -12.251 -16.524 1.00 96.31 257 ASP A O 1
ATOM 2002 N N . CYS A 1 258 ? -3.417 -10.015 -16.485 1.00 95.31 258 CYS A N 1
ATOM 2003 C CA . CYS A 1 258 ? -4.366 -9.957 -15.369 1.00 95.31 258 CYS A CA 1
ATOM 2004 C C . CYS A 1 258 ? -5.703 -10.653 -15.682 1.00 95.31 258 CYS A C 1
ATOM 2006 O O . CYS A 1 258 ? -6.262 -11.359 -14.832 1.00 95.31 258 CYS A O 1
ATOM 2008 N N . LEU A 1 259 ? -6.243 -10.459 -16.890 1.00 95.88 259 LEU A N 1
ATOM 2009 C CA . LEU A 1 259 ? -7.488 -11.098 -17.317 1.00 95.88 259 LEU A CA 1
ATOM 2010 C C . LEU A 1 259 ? -7.317 -12.617 -17.407 1.00 95.88 259 LEU A C 1
ATOM 2012 O O . LEU A 1 259 ? -8.163 -13.367 -16.917 1.00 95.88 259 LEU A O 1
ATOM 2016 N N . GLU A 1 260 ? -6.215 -13.066 -17.997 1.00 96.81 260 GLU A N 1
ATOM 2017 C CA . GLU A 1 260 ? -5.883 -14.477 -18.132 1.00 96.81 260 GLU A CA 1
ATOM 2018 C C . GLU A 1 260 ? -5.696 -15.141 -16.759 1.00 96.81 260 GLU A C 1
ATOM 2020 O O . GLU A 1 260 ? -6.274 -16.198 -16.490 1.00 96.81 260 GLU A O 1
ATOM 2025 N N . TYR A 1 261 ? -4.971 -14.483 -15.849 1.00 96.94 261 TYR A N 1
ATOM 2026 C CA . TYR A 1 261 ? -4.830 -14.900 -14.454 1.00 96.94 261 TYR A CA 1
ATOM 2027 C C . TYR A 1 261 ? -6.194 -15.049 -13.764 1.00 96.94 261 TYR A C 1
ATOM 2029 O O . TYR A 1 261 ? -6.485 -16.088 -13.171 1.00 96.94 261 TYR A O 1
ATOM 2037 N N . THR A 1 262 ? -7.074 -14.057 -13.915 1.00 95.50 262 THR A N 1
ATOM 2038 C CA . THR A 1 262 ? -8.427 -14.076 -13.336 1.00 95.50 262 THR A CA 1
ATOM 2039 C C . THR A 1 262 ? -9.246 -15.268 -13.841 1.00 95.50 262 THR A C 1
ATOM 2041 O O . THR A 1 262 ? -9.968 -15.892 -13.066 1.00 95.50 262 THR A O 1
ATOM 2044 N N . GLN A 1 263 ? -9.128 -15.622 -15.125 1.00 96.69 263 GLN A N 1
ATOM 2045 C CA . GLN A 1 263 ? -9.826 -16.785 -15.685 1.00 96.69 263 GLN A CA 1
ATOM 2046 C C . GLN A 1 263 ? -9.301 -18.110 -15.126 1.00 96.69 263 GLN A C 1
ATOM 2048 O O . GLN A 1 263 ? -10.096 -19.007 -14.836 1.00 96.69 263 GLN A O 1
ATOM 2053 N N . ARG A 1 264 ? -7.981 -18.235 -14.940 1.00 96.94 264 ARG A N 1
ATOM 2054 C CA . ARG A 1 264 ? -7.359 -19.429 -14.342 1.00 96.94 264 ARG A CA 1
ATOM 2055 C C . ARG A 1 264 ? -7.721 -19.605 -12.867 1.00 96.94 264 ARG A C 1
ATOM 2057 O O . ARG A 1 264 ? -7.924 -20.732 -12.433 1.00 96.94 264 ARG A O 1
ATOM 2064 N N . HIS A 1 265 ? -7.852 -18.504 -12.128 1.00 96.38 265 HIS A N 1
ATOM 2065 C CA . HIS A 1 265 ? -8.151 -18.481 -10.690 1.00 96.38 265 HIS A CA 1
ATOM 2066 C C . HIS A 1 265 ? -9.626 -18.193 -10.371 1.00 96.38 265 HIS A C 1
ATOM 2068 O O . HIS A 1 265 ? -9.972 -17.763 -9.270 1.00 96.38 265 HIS A O 1
ATOM 2074 N N . ARG A 1 266 ? -10.531 -18.427 -11.329 1.00 96.38 266 ARG A N 1
ATOM 2075 C CA . ARG A 1 266 ? -11.965 -18.141 -11.167 1.00 96.38 266 ARG A CA 1
ATOM 2076 C C . ARG A 1 266 ? -12.597 -18.871 -9.976 1.00 96.38 266 ARG A C 1
ATOM 2078 O O . ARG A 1 266 ? -13.529 -18.341 -9.375 1.00 96.38 266 ARG A O 1
ATOM 2085 N N . ASP A 1 267 ? -12.099 -20.064 -9.650 1.00 96.81 267 ASP A N 1
ATOM 2086 C CA . ASP A 1 267 ? -12.626 -20.894 -8.567 1.00 96.81 267 ASP A CA 1
ATOM 2087 C C . ASP A 1 267 ? -12.224 -20.304 -7.199 1.00 96.81 267 ASP A C 1
ATOM 2089 O O . ASP A 1 267 ? -13.089 -20.129 -6.340 1.00 96.81 267 ASP A O 1
ATOM 2093 N N . ASP A 1 268 ? -10.971 -19.852 -7.047 1.00 94.69 268 ASP A N 1
ATOM 2094 C CA . ASP A 1 268 ? -10.492 -19.123 -5.858 1.00 94.69 268 ASP A CA 1
ATOM 2095 C C . ASP A 1 268 ? -11.285 -17.818 -5.648 1.00 94.69 268 ASP A C 1
ATOM 2097 O O . ASP A 1 268 ? -11.682 -17.466 -4.534 1.00 94.69 268 ASP A O 1
ATOM 2101 N N . ILE A 1 269 ? -11.567 -17.096 -6.741 1.00 95.62 269 ILE A N 1
ATOM 2102 C CA . ILE A 1 269 ? -12.394 -15.882 -6.716 1.00 95.62 269 ILE A CA 1
ATOM 2103 C C . ILE A 1 269 ? -13.832 -16.217 -6.306 1.00 95.62 269 ILE A C 1
ATOM 2105 O O . ILE A 1 269 ? -14.442 -15.472 -5.537 1.00 95.62 269 ILE A O 1
ATOM 2109 N N . ALA A 1 270 ? -14.393 -17.324 -6.796 1.00 95.75 270 ALA A N 1
ATOM 2110 C CA . ALA A 1 270 ? -15.734 -17.758 -6.423 1.00 95.75 270 ALA A CA 1
ATOM 2111 C C . ALA A 1 270 ? -15.826 -18.103 -4.926 1.00 95.75 270 ALA A C 1
ATOM 2113 O O . ALA A 1 270 ? -16.805 -17.716 -4.279 1.00 95.75 270 ALA A O 1
ATOM 2114 N N . GLU A 1 271 ? -14.806 -18.756 -4.363 1.00 94.81 271 GLU A N 1
ATOM 2115 C CA . GLU A 1 271 ? -14.704 -19.033 -2.926 1.00 94.81 271 GLU A CA 1
ATOM 2116 C C . GLU A 1 271 ? -14.624 -17.738 -2.107 1.00 94.81 271 GLU A C 1
ATOM 2118 O O . GLU A 1 271 ? -15.406 -17.542 -1.173 1.00 94.81 271 GLU A O 1
ATOM 2123 N N . LEU A 1 272 ? -13.759 -16.802 -2.506 1.00 94.44 272 LEU A N 1
ATOM 2124 C CA . LEU A 1 272 ? -13.669 -15.483 -1.879 1.00 94.44 272 LEU A CA 1
ATOM 2125 C C . LEU A 1 272 ? -15.020 -14.753 -1.906 1.00 94.44 272 LEU A C 1
ATOM 2127 O O . LEU A 1 272 ? -15.466 -14.214 -0.892 1.00 94.44 272 LEU A O 1
ATOM 2131 N N . VAL A 1 273 ? -15.711 -14.752 -3.048 1.00 92.25 273 VAL A N 1
ATOM 2132 C CA . VAL A 1 273 ? -17.040 -14.140 -3.180 1.00 92.25 273 VAL A CA 1
ATOM 2133 C C . VAL A 1 273 ? -18.055 -14.822 -2.260 1.00 92.25 273 VAL A C 1
ATOM 2135 O O . VAL A 1 273 ? -18.888 -14.135 -1.663 1.00 92.25 273 VAL A O 1
ATOM 2138 N N . ALA A 1 274 ? -17.999 -16.147 -2.111 1.00 91.88 274 ALA A N 1
ATOM 2139 C CA . ALA A 1 274 ? -18.851 -16.874 -1.175 1.00 91.88 274 ALA A CA 1
ATOM 2140 C C . ALA A 1 274 ? -18.584 -16.446 0.281 1.00 91.88 274 ALA A C 1
ATOM 2142 O O . ALA A 1 274 ? -19.533 -16.109 0.993 1.00 91.88 274 ALA A O 1
ATOM 2143 N N . LEU A 1 275 ? -17.318 -16.349 0.701 1.00 90.44 275 LEU A N 1
ATOM 2144 C CA . LEU A 1 275 ? -16.929 -15.875 2.039 1.00 90.44 275 LEU A CA 1
ATOM 2145 C C . LEU A 1 275 ? -17.367 -14.426 2.306 1.00 90.44 275 LEU A C 1
ATOM 2147 O O . LEU A 1 275 ? -17.897 -14.108 3.376 1.00 90.44 275 LEU A O 1
ATOM 2151 N N . LEU A 1 276 ? -17.207 -13.539 1.322 1.00 88.25 276 LEU A N 1
ATOM 2152 C CA . LEU A 1 276 ? -17.644 -12.146 1.432 1.00 88.25 276 LEU A CA 1
ATOM 2153 C C . LEU A 1 276 ? -19.171 -12.033 1.538 1.00 88.25 276 LEU A C 1
ATOM 2155 O O . LEU A 1 276 ? -19.673 -11.187 2.276 1.00 88.25 276 LEU A O 1
ATOM 2159 N N . ARG A 1 277 ? -19.926 -12.902 0.853 1.00 85.88 277 ARG A N 1
ATOM 2160 C CA . ARG A 1 277 ? -21.394 -12.960 0.968 1.00 85.88 277 ARG A CA 1
ATOM 2161 C C . ARG A 1 277 ? -21.854 -13.436 2.344 1.00 85.88 277 ARG A C 1
ATOM 2163 O O . ARG A 1 277 ? -22.828 -12.886 2.855 1.00 85.88 277 ARG A O 1
ATOM 2170 N N . LEU A 1 278 ? -21.157 -14.399 2.952 1.00 82.81 278 LEU A N 1
ATOM 2171 C CA . LEU A 1 278 ? -21.447 -14.871 4.315 1.00 82.81 278 LEU A CA 1
ATOM 2172 C C . LEU A 1 278 ? -21.223 -13.782 5.365 1.00 82.81 278 LEU A C 1
ATOM 2174 O O . LEU A 1 278 ? -21.970 -13.696 6.335 1.00 82.81 278 LEU A O 1
ATOM 2178 N N . SER A 1 279 ? -20.233 -12.920 5.135 1.00 72.00 279 SER A N 1
ATOM 2179 C CA . SER A 1 279 ? -19.954 -11.760 5.990 1.00 72.00 279 SER A CA 1
ATOM 2180 C C . SER A 1 279 ? -21.051 -10.679 5.908 1.00 72.00 279 SER A C 1
ATOM 2182 O O . SER A 1 279 ? -21.069 -9.755 6.718 1.00 72.00 279 SER A O 1
ATOM 2184 N N . GLY A 1 280 ? -21.986 -10.800 4.954 1.00 64.62 280 GLY A N 1
ATOM 2185 C CA . GLY A 1 280 ? -23.120 -9.902 4.749 1.00 64.62 280 GLY A CA 1
ATOM 2186 C C . GLY A 1 280 ? -22.775 -8.598 4.018 1.00 64.62 280 GLY A C 1
ATOM 2187 O O . GLY A 1 280 ? -21.622 -8.185 3.884 1.00 64.62 280 GLY A O 1
ATOM 2188 N N . LYS A 1 281 ? -23.811 -7.902 3.527 1.00 62.03 281 LYS A N 1
ATOM 2189 C CA . LYS A 1 281 ? -23.659 -6.519 3.052 1.00 62.03 281 LYS A CA 1
ATOM 2190 C C . LYS A 1 281 ? -23.429 -5.640 4.278 1.00 62.03 281 LYS A C 1
ATOM 2192 O O . LYS A 1 281 ? -24.337 -5.511 5.095 1.00 62.03 281 LYS A O 1
ATOM 2197 N N . SER A 1 282 ? -22.246 -5.034 4.390 1.00 60.81 282 SER A N 1
ATOM 2198 C CA . SER A 1 282 ? -21.978 -4.021 5.421 1.00 60.81 282 SER A CA 1
ATOM 2199 C C . SER A 1 282 ? -23.104 -2.984 5.420 1.00 60.81 282 SER A C 1
ATOM 2201 O O . SER A 1 282 ? -23.386 -2.390 4.375 1.00 60.81 282 SER A O 1
ATOM 2203 N N . GLU A 1 283 ? -23.756 -2.779 6.568 1.00 56.88 283 GLU A N 1
ATOM 2204 C CA . GLU A 1 283 ? -24.838 -1.794 6.709 1.00 56.88 283 GLU A CA 1
ATOM 2205 C C . GLU A 1 283 ? -24.363 -0.396 6.295 1.00 56.88 283 GLU A C 1
ATOM 2207 O O . GLU A 1 283 ? -25.045 0.297 5.543 1.00 56.88 283 GLU A O 1
ATOM 2212 N N . HIS A 1 284 ? -23.121 -0.061 6.654 1.00 54.94 284 HIS A N 1
ATOM 2213 C CA . HIS A 1 284 ? -22.429 1.183 6.315 1.00 54.94 284 HIS A CA 1
ATOM 2214 C C . HIS A 1 284 ? -22.168 1.360 4.811 1.00 54.94 284 HIS A C 1
ATOM 2216 O O . HIS A 1 284 ? -22.002 2.487 4.344 1.00 54.94 284 HIS A O 1
ATOM 2222 N N . ARG A 1 285 ? -22.158 0.265 4.037 1.00 55.81 285 ARG A N 1
ATOM 2223 C CA . ARG A 1 285 ? -21.984 0.294 2.576 1.00 55.81 285 ARG A CA 1
ATOM 2224 C C . ARG A 1 285 ? -23.290 0.163 1.802 1.00 55.81 285 ARG A C 1
ATOM 2226 O O . ARG A 1 285 ? -23.249 0.326 0.591 1.00 55.81 285 ARG A O 1
ATOM 2233 N N . ARG A 1 286 ? -24.444 -0.088 2.444 1.00 54.69 286 ARG A N 1
ATOM 2234 C CA . ARG A 1 286 ? -25.735 -0.226 1.730 1.00 54.69 286 ARG A CA 1
ATOM 2235 C C . ARG A 1 286 ? -26.016 0.981 0.829 1.00 54.69 286 ARG A C 1
ATOM 2237 O O . ARG A 1 286 ? -26.396 0.776 -0.317 1.00 54.69 286 ARG A O 1
ATOM 2244 N N . LYS A 1 287 ? -25.715 2.197 1.305 1.00 52.53 287 LYS A N 1
ATOM 2245 C CA . LYS A 1 287 ? -25.893 3.454 0.556 1.00 52.53 287 LYS A CA 1
ATOM 2246 C C . LYS A 1 287 ? -25.115 3.531 -0.768 1.00 52.53 287 LYS A C 1
ATOM 2248 O O . LYS A 1 287 ? -25.626 4.056 -1.746 1.00 52.53 287 LYS A O 1
ATOM 2253 N N . LEU A 1 288 ? -23.920 2.929 -0.841 1.00 48.72 288 LEU A N 1
ATOM 2254 C CA . LEU A 1 288 ? -23.113 2.882 -2.075 1.00 48.72 288 LEU A CA 1
ATOM 2255 C C . LEU A 1 288 ? -23.757 2.018 -3.173 1.00 48.72 288 LEU A C 1
ATOM 2257 O O . LEU A 1 288 ? -23.356 2.085 -4.334 1.00 48.72 288 LEU A O 1
ATOM 2261 N N . PHE A 1 289 ? -24.746 1.202 -2.801 1.00 49.72 289 PHE A N 1
ATOM 2262 C CA . PHE A 1 289 ? -25.454 0.293 -3.693 1.00 49.72 289 PHE A CA 1
ATOM 2263 C C . PHE A 1 289 ? -26.910 0.722 -3.965 1.00 49.72 289 PHE A C 1
ATOM 2265 O O . PHE A 1 289 ? -27.491 0.224 -4.926 1.00 49.72 289 PHE A O 1
ATOM 2272 N N . THR A 1 290 ? -27.499 1.635 -3.179 1.00 46.88 290 THR A N 1
ATOM 2273 C CA . THR A 1 290 ? -28.909 2.068 -3.320 1.00 46.88 290 THR A CA 1
ATOM 2274 C C . THR A 1 290 ? -29.118 3.183 -4.344 1.00 46.88 290 THR A C 1
ATOM 2276 O O . THR A 1 290 ? -30.123 3.167 -5.043 1.00 46.88 290 THR A O 1
ATOM 2279 N N . ASP A 1 291 ? -28.158 4.096 -4.526 1.00 46.31 291 ASP A N 1
ATOM 2280 C CA . ASP A 1 291 ? -28.294 5.208 -5.493 1.00 46.31 291 ASP A CA 1
ATOM 2281 C C . ASP A 1 291 ? -28.233 4.744 -6.964 1.00 46.31 291 ASP A C 1
ATOM 2283 O O . ASP A 1 291 ? -28.467 5.523 -7.889 1.00 46.31 291 ASP A O 1
ATOM 2287 N N . SER A 1 292 ? -27.911 3.465 -7.194 1.00 46.94 292 SER A N 1
ATOM 2288 C CA . SER A 1 292 ? -27.740 2.873 -8.526 1.00 46.94 292 SER A CA 1
ATOM 2289 C C . SER A 1 292 ? -29.049 2.523 -9.243 1.00 46.94 292 SER A C 1
ATOM 2291 O O . SER A 1 292 ? -29.038 2.380 -10.462 1.00 46.94 292 SER A O 1
ATOM 2293 N N . GLU A 1 293 ? -30.171 2.421 -8.524 1.00 42.94 293 GLU A N 1
ATOM 2294 C CA . GLU A 1 293 ? -31.473 2.120 -9.141 1.00 42.94 293 GLU A CA 1
ATOM 2295 C C . GLU A 1 293 ? -32.144 3.382 -9.706 1.00 42.94 293 GLU A C 1
ATOM 2297 O O . GLU A 1 293 ? -32.709 3.338 -10.791 1.00 42.94 293 GLU A O 1
ATOM 2302 N N . ILE A 1 294 ? -31.992 4.532 -9.040 1.00 42.69 294 ILE A N 1
ATOM 2303 C CA . ILE A 1 294 ? -32.624 5.805 -9.442 1.00 42.69 294 ILE A CA 1
ATOM 2304 C C . ILE A 1 294 ? -31.822 6.508 -10.555 1.00 42.69 294 ILE A C 1
ATOM 2306 O O . ILE A 1 294 ? -32.375 7.164 -11.435 1.00 42.69 294 ILE A O 1
ATOM 2310 N N . SER A 1 295 ? -30.495 6.347 -10.557 1.00 44.75 295 SER A N 1
ATOM 2311 C CA . SER A 1 295 ? -29.601 6.995 -11.528 1.00 44.75 295 SER A CA 1
ATOM 2312 C C . SER A 1 295 ? -29.574 6.322 -12.905 1.00 44.75 295 SER A C 1
ATOM 2314 O O . SER A 1 295 ? -29.173 6.961 -13.874 1.00 44.75 295 SER A O 1
ATOM 2316 N N . ALA A 1 296 ? -30.027 5.070 -13.032 1.00 42.81 296 ALA A N 1
ATOM 2317 C CA . ALA A 1 296 ? -30.120 4.392 -14.327 1.00 42.81 296 ALA A CA 1
ATOM 2318 C C . ALA A 1 296 ? -31.228 4.975 -15.226 1.00 42.81 296 ALA A C 1
ATOM 2320 O O . ALA A 1 296 ? -31.065 4.993 -16.444 1.00 42.81 296 ALA A O 1
ATOM 2321 N N . GLU A 1 297 ? -32.312 5.484 -14.634 1.00 40.28 297 GLU A N 1
ATOM 2322 C CA . GLU A 1 297 ? -33.432 6.092 -15.365 1.00 40.28 297 GLU A CA 1
ATOM 2323 C C . GLU A 1 297 ? -33.142 7.555 -15.740 1.00 40.28 297 GLU A C 1
ATOM 2325 O O . GLU A 1 297 ? -33.387 7.955 -16.873 1.00 40.28 297 GLU A O 1
ATOM 2330 N N . ALA A 1 298 ? -32.511 8.328 -14.848 1.00 35.47 298 ALA A N 1
ATOM 2331 C CA . ALA A 1 298 ? -32.193 9.740 -15.094 1.00 35.47 298 ALA A CA 1
ATOM 2332 C C . ALA A 1 298 ? -31.039 9.964 -16.101 1.00 35.47 298 ALA A C 1
ATOM 2334 O O . ALA A 1 298 ? -30.978 10.991 -16.777 1.00 35.47 298 ALA A O 1
ATOM 2335 N N . PHE A 1 299 ? -30.111 9.007 -16.236 1.00 37.78 299 PHE A N 1
ATOM 2336 C CA . PHE A 1 299 ? -28.948 9.145 -17.128 1.00 37.78 299 PHE A CA 1
ATOM 2337 C C . PHE A 1 299 ? -29.274 8.894 -18.609 1.00 37.78 299 PHE A C 1
ATOM 2339 O O . PHE A 1 299 ? -28.500 9.293 -19.479 1.00 37.78 299 PHE A O 1
ATOM 2346 N N . ALA A 1 300 ? -30.412 8.258 -18.913 1.00 40.69 300 ALA A N 1
ATOM 2347 C CA . ALA A 1 300 ? -30.882 8.109 -20.290 1.00 40.69 300 ALA A CA 1
ATOM 2348 C C . ALA A 1 300 ? -31.310 9.455 -20.907 1.00 40.69 300 ALA A C 1
ATOM 2350 O O . ALA A 1 300 ? -31.284 9.594 -22.127 1.00 40.69 300 ALA A O 1
ATOM 2351 N N . GLU A 1 301 ? -31.650 10.442 -20.072 1.00 38.91 301 GLU A N 1
ATOM 2352 C CA . GLU A 1 301 ? -32.189 11.736 -20.503 1.00 38.91 301 GLU A CA 1
ATOM 2353 C C . GLU A 1 301 ? -31.143 12.867 -20.488 1.00 38.91 301 GLU A C 1
ATOM 2355 O O . GLU A 1 301 ? -31.180 13.741 -21.345 1.00 38.91 301 GLU A O 1
ATOM 2360 N N . ALA A 1 302 ? -30.161 12.839 -19.575 1.00 39.16 302 ALA A N 1
ATOM 2361 C CA . ALA A 1 302 ? -29.219 13.955 -19.377 1.00 39.16 302 ALA A CA 1
ATOM 2362 C C . ALA A 1 302 ? -27.873 13.839 -20.133 1.00 39.16 302 ALA A C 1
ATOM 2364 O O . ALA A 1 302 ? -27.085 14.785 -20.159 1.00 39.16 302 ALA A O 1
ATOM 2365 N N . SER A 1 303 ? -27.574 12.686 -20.746 1.00 40.31 303 SER A N 1
ATOM 2366 C CA . SER A 1 303 ? -26.258 12.403 -21.347 1.00 40.31 303 SER A CA 1
ATOM 2367 C C . SER A 1 303 ? -26.002 13.084 -22.705 1.00 40.31 303 SER A C 1
ATOM 2369 O O . SER A 1 303 ? -24.902 12.925 -23.239 1.00 40.31 303 SER A O 1
ATOM 2371 N N . SER A 1 304 ? -26.960 13.812 -23.290 1.00 41.88 304 SER A N 1
ATOM 2372 C CA . SER A 1 304 ? -26.775 14.443 -24.607 1.00 41.88 304 SER A CA 1
ATOM 2373 C C . SER A 1 304 ? -26.303 15.898 -24.578 1.00 41.88 304 SER A C 1
ATOM 2375 O O . SER A 1 304 ? -25.808 16.352 -25.604 1.00 41.88 304 SER A O 1
ATOM 2377 N N . GLU A 1 305 ? -26.411 16.627 -23.460 1.00 40.84 305 GLU A N 1
ATOM 2378 C CA . GLU A 1 305 ? -26.243 18.097 -23.500 1.00 40.84 305 GLU A CA 1
ATOM 2379 C C . GLU A 1 305 ? -25.138 18.673 -22.592 1.00 40.84 305 GLU A C 1
ATOM 2381 O O . GLU A 1 305 ? -24.510 19.653 -22.973 1.00 40.84 305 GLU A O 1
ATOM 2386 N N . ALA A 1 306 ? -24.790 18.066 -21.451 1.00 39.97 306 ALA A N 1
ATOM 2387 C CA . ALA A 1 306 ? -23.945 18.755 -20.457 1.00 39.97 306 ALA A CA 1
ATOM 2388 C C . ALA A 1 306 ? -22.416 18.538 -20.578 1.00 39.97 306 ALA A C 1
ATOM 2390 O O . ALA A 1 306 ? -21.635 19.28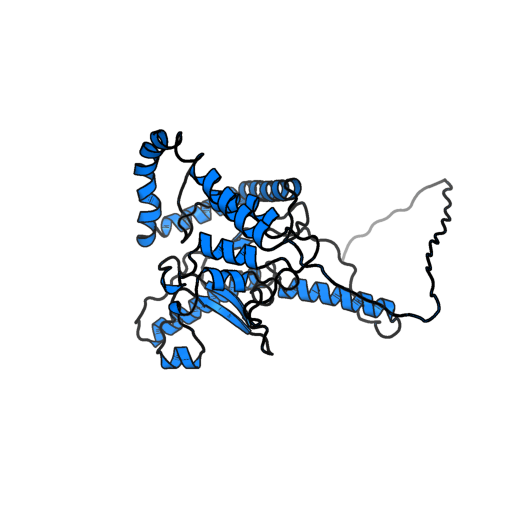6 -19.995 1.00 39.97 306 ALA A O 1
ATOM 2391 N N . SER A 1 307 ? -21.944 17.513 -21.300 1.00 43.75 307 SER A N 1
ATOM 2392 C CA . SER A 1 307 ? -20.515 17.131 -21.280 1.00 43.75 307 SER A CA 1
ATOM 2393 C C . SER A 1 307 ? -19.620 17.887 -22.270 1.00 43.75 307 SER A C 1
ATOM 2395 O O . SER A 1 307 ? -18.402 17.734 -22.205 1.00 43.75 307 SER A O 1
ATOM 2397 N N . ALA A 1 308 ? -20.189 18.692 -23.171 1.00 41.50 308 ALA A N 1
ATOM 2398 C CA . ALA A 1 308 ? -19.415 19.471 -24.140 1.00 41.50 308 ALA A CA 1
ATOM 2399 C C . ALA A 1 308 ? -19.035 20.871 -23.622 1.00 41.50 308 ALA A C 1
ATOM 2401 O O . ALA A 1 308 ? -17.964 21.370 -23.959 1.00 41.50 308 ALA A O 1
ATOM 2402 N N . GLU A 1 309 ? -19.870 21.488 -22.782 1.00 38.06 309 GLU A N 1
ATOM 2403 C CA . GLU A 1 309 ? -19.693 22.892 -22.381 1.00 38.06 309 GLU A CA 1
ATOM 2404 C C . GLU A 1 309 ? -18.716 23.059 -21.206 1.00 38.06 309 GLU A C 1
ATOM 2406 O O . GLU A 1 309 ? -17.839 23.917 -21.258 1.00 38.06 309 GLU A O 1
ATOM 2411 N N . ALA A 1 310 ? -18.752 22.168 -20.209 1.00 39.78 310 ALA A N 1
ATOM 2412 C CA . ALA A 1 310 ? -17.889 22.276 -19.024 1.00 39.78 310 ALA A CA 1
ATOM 2413 C C . ALA A 1 310 ? -16.391 22.017 -19.304 1.00 39.78 310 ALA A C 1
ATOM 2415 O O . ALA A 1 310 ? -15.527 22.470 -18.555 1.00 39.78 310 ALA A O 1
ATOM 2416 N N . PHE A 1 311 ? -16.059 21.289 -20.377 1.00 40.09 311 PHE A N 1
ATOM 2417 C CA . PHE A 1 311 ? -14.668 20.974 -20.729 1.00 40.09 311 PHE A CA 1
ATOM 2418 C C . PHE A 1 311 ? -13.990 22.097 -21.532 1.00 40.09 311 PHE A C 1
ATOM 2420 O O . PHE A 1 311 ? -12.775 22.266 -21.451 1.00 40.09 311 PHE A O 1
ATOM 2427 N N . ALA A 1 312 ? -14.763 22.895 -22.276 1.00 42.06 312 ALA A N 1
ATOM 2428 C CA . ALA A 1 312 ? -14.231 24.026 -23.035 1.00 42.06 312 ALA A CA 1
ATOM 2429 C C . ALA A 1 312 ? -13.801 25.186 -22.120 1.00 42.06 312 ALA A C 1
ATOM 2431 O O . ALA A 1 312 ? -12.811 25.859 -22.402 1.00 42.06 312 ALA A O 1
ATOM 2432 N N . GLU A 1 313 ? -14.515 25.385 -21.012 1.00 36.59 313 GLU A N 1
ATOM 2433 C CA . GLU A 1 313 ? -14.287 26.499 -20.088 1.00 36.59 313 GLU A CA 1
ATOM 2434 C C . GLU A 1 313 ? -13.047 26.262 -19.206 1.00 36.59 313 GLU A C 1
ATOM 2436 O O . GLU A 1 313 ? -12.160 27.110 -19.136 1.00 36.59 313 GLU A O 1
ATOM 2441 N N . ALA A 1 314 ? -12.888 25.050 -18.659 1.00 36.62 314 ALA A N 1
ATOM 2442 C CA . ALA A 1 314 ? -11.748 24.708 -17.803 1.00 36.62 314 ALA A CA 1
ATOM 2443 C C . ALA A 1 314 ? -10.398 24.645 -18.552 1.00 36.62 314 ALA A C 1
ATOM 2445 O O . ALA A 1 314 ? -9.354 24.970 -17.987 1.00 36.62 314 ALA A O 1
ATOM 2446 N N . SER A 1 315 ? -10.387 24.247 -19.833 1.00 41.44 315 SER A N 1
ATOM 2447 C CA . SER A 1 315 ? -9.156 24.253 -20.644 1.00 41.44 315 SER A CA 1
ATOM 2448 C C . SER A 1 315 ? -8.727 25.653 -21.094 1.00 41.44 315 SER A C 1
ATOM 2450 O O . SER A 1 315 ? -7.542 25.858 -21.350 1.00 41.44 315 SER A O 1
ATOM 2452 N N . ALA A 1 316 ? -9.650 26.615 -21.183 1.00 40.75 316 ALA A N 1
ATOM 2453 C CA . ALA A 1 316 ? -9.323 27.983 -21.577 1.00 40.75 316 ALA A CA 1
ATOM 2454 C C . ALA A 1 316 ? -8.650 28.768 -20.438 1.00 40.75 316 ALA A C 1
ATOM 2456 O O . ALA A 1 316 ? -7.698 29.508 -20.687 1.00 40.75 316 ALA A O 1
ATOM 2457 N N . GLU A 1 317 ? -9.092 28.570 -19.192 1.00 40.06 317 GLU A N 1
ATOM 2458 C CA . GLU A 1 317 ? -8.537 29.278 -18.030 1.00 40.06 317 GLU A CA 1
ATOM 2459 C C . GLU A 1 317 ? -7.114 28.814 -17.685 1.00 40.06 317 GLU A C 1
ATOM 2461 O O . GLU A 1 317 ? -6.228 29.643 -17.475 1.00 40.06 317 GLU A O 1
ATOM 2466 N N . ALA A 1 318 ? -6.842 27.507 -17.761 1.00 39.53 318 ALA A N 1
ATOM 2467 C CA . ALA A 1 318 ? -5.508 26.956 -17.503 1.00 39.53 318 ALA A CA 1
ATOM 2468 C C . ALA A 1 318 ? -4.452 27.387 -18.545 1.00 39.53 318 ALA A C 1
ATOM 2470 O O . ALA A 1 318 ? -3.262 27.470 -18.240 1.00 39.53 318 ALA A O 1
ATOM 2471 N N . PHE A 1 319 ? -4.869 27.683 -19.782 1.00 38.81 319 PHE A N 1
ATOM 2472 C CA . PHE A 1 319 ? -3.959 28.121 -20.847 1.00 38.81 319 PHE A CA 1
ATOM 2473 C C . PHE A 1 319 ? -3.585 29.610 -20.725 1.00 38.81 319 PHE A C 1
ATOM 2475 O O . PHE A 1 319 ? -2.502 30.014 -21.148 1.00 38.81 319 PHE A O 1
ATOM 2482 N N . ALA A 1 320 ? -4.456 30.428 -20.123 1.00 42.94 320 ALA A N 1
ATOM 2483 C CA . ALA A 1 320 ? -4.222 31.858 -19.931 1.00 42.94 320 ALA A CA 1
ATOM 2484 C C . ALA A 1 320 ? -3.215 32.148 -18.802 1.00 42.94 320 ALA A C 1
ATOM 2486 O O . ALA A 1 320 ? -2.369 33.029 -18.962 1.00 42.94 320 ALA A O 1
ATOM 2487 N N . GLU A 1 321 ? -3.253 31.388 -17.702 1.00 39.91 321 GLU A N 1
ATOM 2488 C CA . GLU A 1 321 ? -2.297 31.546 -16.594 1.00 39.91 321 GLU A CA 1
ATOM 2489 C C . GLU A 1 321 ? -0.875 31.116 -16.982 1.00 39.91 321 GLU A C 1
ATOM 2491 O O . GLU A 1 321 ? 0.085 31.839 -16.717 1.00 39.91 321 GLU A O 1
ATOM 2496 N N . ALA A 1 322 ? -0.726 30.001 -17.703 1.00 38.34 322 ALA A N 1
ATOM 2497 C CA . ALA A 1 322 ? 0.589 29.482 -18.087 1.00 38.34 322 ALA A CA 1
ATOM 2498 C C . ALA A 1 322 ? 1.330 30.362 -19.118 1.00 38.34 322 ALA A C 1
ATOM 2500 O O . ALA A 1 322 ? 2.560 30.357 -19.172 1.00 38.34 322 ALA A O 1
ATOM 2501 N N . SER A 1 323 ? 0.608 31.140 -19.934 1.00 40.38 323 SER A N 1
ATOM 2502 C CA . SER A 1 323 ? 1.216 32.071 -20.897 1.00 40.38 323 SER A CA 1
ATOM 2503 C C . SER A 1 323 ? 1.610 33.424 -20.294 1.00 40.38 323 SER A C 1
ATOM 2505 O O . SER A 1 323 ? 2.424 34.125 -20.896 1.00 40.38 323 SER A O 1
ATOM 2507 N N . ALA A 1 324 ? 1.082 33.799 -19.125 1.00 42.38 324 ALA A N 1
ATOM 2508 C CA . ALA A 1 324 ? 1.410 35.071 -18.477 1.00 42.38 324 ALA A CA 1
ATOM 2509 C C . ALA A 1 324 ? 2.760 35.039 -17.734 1.00 42.38 324 ALA A C 1
ATOM 2511 O O . ALA A 1 324 ? 3.406 36.078 -17.605 1.00 42.38 324 ALA A O 1
ATOM 2512 N N . GLU A 1 325 ? 3.223 33.863 -17.298 1.00 40.84 325 GLU A N 1
ATOM 2513 C CA . GLU A 1 325 ? 4.476 33.726 -16.537 1.00 40.84 325 GLU A CA 1
ATOM 2514 C C . GLU A 1 325 ? 5.741 33.552 -17.399 1.00 40.84 325 GLU A C 1
ATOM 2516 O O . GLU A 1 325 ? 6.853 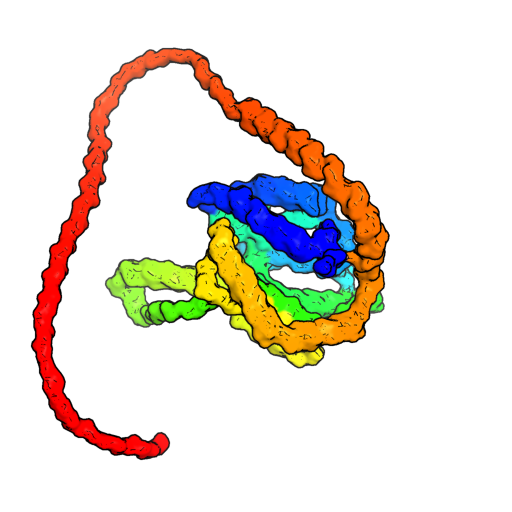33.549 -16.870 1.00 40.84 325 GLU A O 1
ATOM 2521 N N . ALA A 1 326 ? 5.621 33.460 -18.729 1.00 39.69 326 ALA A N 1
ATOM 2522 C CA . ALA A 1 326 ? 6.762 33.201 -19.609 1.00 39.69 326 ALA A CA 1
ATOM 2523 C C . ALA A 1 326 ? 6.882 34.199 -20.777 1.00 39.69 326 ALA A C 1
ATOM 2525 O O . ALA A 1 326 ? 6.489 33.898 -21.904 1.00 39.69 326 ALA A O 1
ATOM 2526 N N . SER A 1 327 ? 7.500 35.369 -20.542 1.00 35.69 327 SER A N 1
ATOM 2527 C CA . SER A 1 327 ? 8.279 3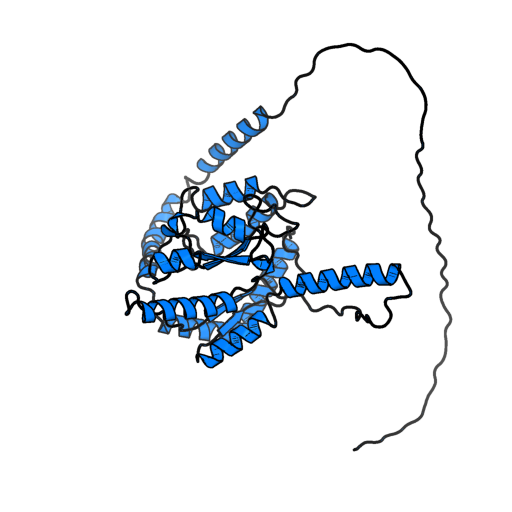6.120 -21.556 1.00 35.69 327 SER A CA 1
ATOM 2528 C C . SER A 1 327 ? 9.161 37.237 -20.948 1.00 35.69 327 SER A C 1
ATOM 2530 O O . SER A 1 327 ? 8.876 37.692 -19.844 1.00 35.69 327 SER A O 1
ATOM 2532 N N . PRO A 1 328 ? 10.263 37.655 -21.618 1.00 41.78 328 PRO A N 1
ATOM 2533 C CA . PRO A 1 328 ? 11.498 38.089 -20.952 1.00 41.78 328 PRO A CA 1
ATOM 2534 C C . PRO A 1 328 ? 11.725 39.612 -20.920 1.00 41.78 328 PRO A C 1
ATOM 2536 O O . PRO A 1 328 ? 11.385 40.326 -21.862 1.00 41.78 328 PRO A O 1
ATOM 2539 N N . GLU A 1 329 ? 12.423 40.103 -19.891 1.00 29.33 329 GLU A N 1
ATOM 2540 C CA . GLU A 1 329 ? 12.994 41.457 -19.867 1.00 29.33 329 GLU A CA 1
ATOM 2541 C C . GLU A 1 329 ? 14.434 41.467 -20.421 1.00 29.33 329 GLU A C 1
ATOM 2543 O O . GLU A 1 329 ? 15.330 40.805 -19.897 1.00 29.33 329 GLU A O 1
ATOM 2548 N N . VAL A 1 330 ? 14.679 42.259 -21.473 1.00 31.58 330 VAL A N 1
ATOM 2549 C CA . VAL A 1 330 ? 16.019 42.646 -21.957 1.00 31.58 330 VAL A CA 1
ATOM 2550 C C . VAL A 1 330 ? 16.068 44.159 -22.169 1.00 31.58 330 VAL A C 1
ATOM 2552 O O . VAL A 1 330 ? 15.266 44.679 -22.939 1.00 31.58 330 VAL A O 1
ATOM 2555 N N . SER A 1 331 ? 17.055 44.835 -21.553 1.00 27.00 331 SER A N 1
ATOM 2556 C CA . SER A 1 331 ? 17.738 46.098 -21.960 1.00 27.00 331 SER A CA 1
ATOM 2557 C C . SER A 1 331 ? 18.512 46.641 -20.728 1.00 27.00 331 SER A C 1
ATOM 2559 O O . SER A 1 331 ? 17.930 46.660 -19.656 1.00 27.00 331 SER A O 1
ATOM 2561 N N . SER A 1 332 ? 19.782 47.092 -20.686 1.00 27.78 332 SER A N 1
ATOM 2562 C CA . SER A 1 332 ? 20.726 47.679 -21.662 1.00 27.78 332 SER A CA 1
ATOM 2563 C C . SER A 1 332 ? 22.181 47.792 -21.109 1.00 27.78 332 SER A C 1
ATOM 2565 O O . SER A 1 332 ? 22.336 48.372 -20.042 1.00 27.78 332 SER A O 1
ATOM 2567 N N . LYS A 1 333 ? 23.199 47.381 -21.911 1.00 27.66 333 LYS A N 1
ATOM 2568 C CA . LYS A 1 333 ? 24.590 47.926 -22.161 1.00 27.66 333 LYS A CA 1
ATOM 2569 C C . LYS A 1 333 ? 25.585 48.273 -21.004 1.00 27.66 333 LYS A C 1
ATOM 2571 O O . LYS A 1 333 ? 25.133 48.602 -19.920 1.00 27.66 333 LYS A O 1
ATOM 2576 N N . PRO A 1 334 ? 26.921 48.446 -21.253 1.00 34.22 334 PRO A N 1
ATOM 2577 C CA . PRO A 1 334 ? 27.830 47.967 -22.324 1.00 34.22 334 PRO A CA 1
ATOM 2578 C C . PRO A 1 334 ? 29.129 47.258 -21.808 1.00 34.22 334 PRO A C 1
ATOM 2580 O O . PRO A 1 334 ? 29.390 47.187 -20.613 1.00 34.22 334 PRO A O 1
ATOM 2583 N N . SER A 1 335 ? 29.950 46.744 -22.740 1.00 27.16 335 SER A N 1
ATOM 2584 C CA . SER A 1 335 ? 31.269 46.083 -22.559 1.00 27.16 335 SER A CA 1
ATOM 2585 C C . SER A 1 335 ? 32.377 46.971 -21.941 1.00 27.16 335 SER A C 1
ATOM 2587 O O . SER A 1 335 ? 32.246 48.197 -21.978 1.00 27.16 335 SER A O 1
ATOM 2589 N N . PRO A 1 336 ? 33.500 46.383 -21.450 1.00 36.44 336 PRO A N 1
ATOM 2590 C CA . PRO A 1 336 ? 34.687 46.253 -22.321 1.00 36.44 336 PRO A CA 1
ATOM 2591 C C . PRO A 1 336 ? 35.562 44.974 -22.162 1.00 36.44 336 PRO A C 1
ATOM 2593 O O . PRO A 1 336 ? 35.648 44.363 -21.106 1.00 36.44 336 PRO A O 1
ATOM 2596 N N . GLU A 1 337 ? 36.188 44.621 -23.292 1.00 25.75 337 GLU A N 1
ATOM 2597 C CA . GLU A 1 337 ? 37.538 44.083 -23.590 1.00 25.75 337 GLU A CA 1
ATOM 2598 C C . GLU A 1 337 ? 38.330 43.046 -22.735 1.00 25.75 337 GLU A C 1
ATOM 2600 O O . GLU A 1 337 ? 38.732 43.290 -21.606 1.00 25.75 337 GLU A O 1
ATOM 2605 N N . VAL A 1 338 ? 38.756 41.995 -23.477 1.00 26.81 338 VAL A N 1
ATOM 2606 C CA . VAL A 1 338 ? 40.072 41.293 -23.526 1.00 26.81 338 VAL A CA 1
ATOM 2607 C C . VAL A 1 338 ? 40.414 40.218 -22.472 1.00 26.81 338 VAL A C 1
ATOM 2609 O O . VAL A 1 338 ? 40.721 40.524 -21.329 1.00 26.81 338 VAL A O 1
ATOM 2612 N N . SER A 1 339 ? 40.558 38.953 -22.921 1.00 25.44 339 SER A N 1
ATOM 2613 C CA . SER A 1 339 ? 41.847 38.211 -22.942 1.00 25.44 339 SER A CA 1
ATOM 2614 C C . SER A 1 339 ? 41.709 36.699 -23.250 1.00 25.44 339 SER A C 1
ATOM 2616 O O . SER A 1 339 ? 41.140 35.934 -22.487 1.00 25.44 339 SER A O 1
ATOM 2618 N N . SER A 1 340 ? 42.302 36.310 -24.382 1.00 26.12 340 SER A N 1
ATOM 2619 C CA . SER A 1 340 ? 43.067 35.091 -24.731 1.00 26.12 340 SER A CA 1
ATOM 2620 C C . SER A 1 340 ? 42.732 33.648 -24.246 1.00 26.12 340 SER A C 1
ATOM 2622 O O . SER A 1 340 ? 42.966 33.269 -23.106 1.00 26.12 340 SER A O 1
ATOM 2624 N N . LYS A 1 341 ? 42.509 32.805 -25.280 1.00 29.19 341 LYS A N 1
ATOM 2625 C CA . LYS A 1 341 ? 43.034 31.437 -25.570 1.00 29.19 341 LYS A CA 1
ATOM 2626 C C . LYS A 1 341 ? 42.200 30.167 -25.259 1.00 29.19 341 LYS A C 1
ATOM 2628 O O . LYS A 1 341 ? 41.406 30.161 -24.330 1.00 29.19 341 LYS A O 1
ATOM 2633 N N . PRO A 1 342 ? 42.371 29.096 -26.082 1.00 33.41 342 PRO A N 1
ATOM 2634 C CA . PRO A 1 342 ? 41.360 28.061 -26.321 1.00 33.41 342 PRO A CA 1
ATOM 2635 C C . PRO A 1 342 ? 41.707 26.692 -25.703 1.00 33.41 342 PRO A C 1
ATOM 2637 O O . PRO A 1 342 ? 42.869 26.392 -25.437 1.00 33.41 342 PRO A O 1
ATOM 2640 N N . SER A 1 343 ? 40.708 25.824 -25.543 1.00 25.98 343 SER A N 1
ATOM 2641 C CA . SER A 1 343 ? 40.879 24.372 -25.339 1.00 25.98 343 SER A CA 1
ATOM 2642 C C . SER A 1 343 ? 39.632 23.666 -25.895 1.00 25.98 343 SER A C 1
ATOM 2644 O O . SER A 1 343 ? 38.522 23.944 -25.468 1.00 25.98 343 SER A O 1
ATOM 2646 N N . LEU A 1 344 ? 39.752 23.055 -27.077 1.00 25.81 344 LEU A N 1
ATOM 2647 C CA . LEU A 1 344 ? 40.061 21.635 -27.320 1.00 25.81 344 LEU A CA 1
ATOM 2648 C C . LEU A 1 344 ? 38.803 20.755 -27.278 1.00 25.81 344 LEU A C 1
ATOM 2650 O O . LEU A 1 344 ? 38.422 20.220 -26.242 1.00 25.81 344 LEU A O 1
ATOM 2654 N N . GLU A 1 345 ? 38.210 20.589 -28.462 1.00 25.56 345 GLU A N 1
ATOM 2655 C CA . GLU A 1 345 ? 37.402 19.427 -28.821 1.00 25.56 345 GLU A CA 1
ATOM 2656 C C . GLU A 1 345 ? 38.293 18.183 -28.859 1.00 25.56 345 GLU A C 1
ATOM 2658 O O . GLU A 1 345 ? 39.374 18.203 -29.453 1.00 25.56 345 GLU A O 1
ATOM 2663 N N . VAL A 1 346 ? 37.820 17.086 -28.269 1.00 26.59 346 VAL A N 1
ATOM 2664 C CA . VAL A 1 346 ? 38.379 15.756 -28.504 1.00 26.59 346 VAL A CA 1
ATOM 2665 C C . VAL A 1 346 ? 37.232 14.758 -28.635 1.00 26.59 346 VAL A C 1
ATOM 2667 O O . VAL A 1 346 ? 36.642 14.312 -27.655 1.00 26.59 346 VAL A O 1
ATOM 2670 N N . SER A 1 347 ? 36.941 14.411 -29.886 1.00 25.27 347 SER A N 1
ATOM 2671 C CA . SER A 1 347 ? 36.265 13.185 -30.297 1.00 25.27 347 SER A CA 1
ATOM 2672 C C . SER A 1 347 ? 37.224 11.997 -30.202 1.00 25.27 347 SER A C 1
ATOM 2674 O O . SER A 1 347 ? 38.353 12.120 -30.675 1.00 25.27 347 SER A O 1
ATOM 2676 N N . TRP A 1 348 ? 36.760 10.830 -29.747 1.00 27.94 348 TRP A N 1
ATOM 2677 C CA . TRP A 1 348 ? 37.361 9.549 -30.137 1.00 27.94 348 TRP A CA 1
ATOM 2678 C C . TRP A 1 348 ? 36.284 8.484 -30.367 1.00 27.94 348 TRP A C 1
ATOM 2680 O O . TRP A 1 348 ? 35.732 7.912 -29.432 1.00 27.94 348 TRP A O 1
ATOM 2690 N N . ASN A 1 349 ? 36.033 8.219 -31.652 1.00 27.00 349 ASN A N 1
ATOM 2691 C CA . ASN A 1 349 ? 35.753 6.876 -32.155 1.00 27.00 349 ASN A CA 1
ATOM 2692 C C . ASN A 1 349 ? 36.979 5.992 -31.904 1.00 27.00 349 ASN A C 1
ATOM 2694 O O . ASN A 1 349 ? 38.089 6.499 -32.036 1.00 27.00 349 ASN A O 1
ATOM 2698 N N . LEU A 1 350 ? 36.776 4.694 -31.656 1.00 27.97 350 LEU A N 1
ATOM 2699 C CA . LEU A 1 350 ? 37.612 3.596 -32.167 1.00 27.97 350 LEU A CA 1
ATOM 2700 C C . LEU A 1 350 ? 36.955 2.243 -31.827 1.00 27.97 350 LEU A C 1
ATOM 2702 O O . LEU A 1 350 ? 36.912 1.829 -30.671 1.00 27.97 350 LEU A O 1
ATOM 2706 N N . SER A 1 351 ? 36.473 1.552 -32.861 1.00 29.73 351 SER A N 1
ATOM 2707 C CA . SER A 1 351 ? 36.357 0.086 -32.892 1.00 29.73 351 SER A CA 1
ATOM 2708 C C . SER A 1 351 ? 37.717 -0.522 -33.271 1.00 29.73 351 SER A C 1
ATOM 2710 O O . SER A 1 351 ? 38.580 0.185 -33.801 1.00 29.73 351 SER A O 1
ATOM 2712 N N . PRO A 1 352 ? 37.905 -1.836 -33.068 1.00 33.69 352 PRO A N 1
ATOM 2713 C CA . PRO A 1 352 ? 38.051 -2.663 -34.268 1.00 33.69 352 PRO A CA 1
ATOM 2714 C C . PRO A 1 352 ? 37.303 -4.005 -34.197 1.00 33.69 352 PRO A C 1
ATOM 2716 O O . PRO A 1 352 ? 37.276 -4.683 -33.172 1.00 33.69 352 PRO A O 1
ATOM 2719 N N . GLU A 1 353 ? 36.732 -4.386 -35.340 1.00 26.38 353 GLU A N 1
ATOM 2720 C CA . GLU A 1 353 ? 36.308 -5.744 -35.688 1.00 26.38 353 GLU A CA 1
ATOM 2721 C C . GLU A 1 353 ? 37.521 -6.657 -35.911 1.00 26.38 353 GLU A C 1
ATOM 2723 O O . GLU A 1 353 ? 38.473 -6.229 -36.559 1.00 26.38 353 GLU A O 1
ATOM 2728 N N . VAL A 1 354 ? 37.427 -7.933 -35.509 1.00 28.88 354 VAL A N 1
ATOM 2729 C CA . VAL A 1 354 ? 37.975 -9.083 -36.260 1.00 28.88 354 VAL A CA 1
ATOM 2730 C C . VAL A 1 354 ? 37.101 -10.321 -35.980 1.00 28.88 354 VAL A C 1
ATOM 2732 O O . VAL A 1 354 ? 37.011 -10.771 -34.841 1.00 28.88 354 VAL A O 1
ATOM 2735 N N . SER A 1 355 ? 36.485 -10.879 -37.029 1.00 32.22 355 SER A N 1
ATOM 2736 C CA . SER A 1 355 ? 35.962 -12.263 -37.088 1.00 32.22 355 SER A CA 1
ATOM 2737 C C . SER A 1 355 ? 37.048 -13.224 -37.606 1.00 32.22 355 SER A C 1
ATOM 2739 O O . SER A 1 355 ? 38.013 -12.760 -38.218 1.00 32.22 355 SER A O 1
ATOM 2741 N N . PRO A 1 356 ? 36.901 -14.554 -37.437 1.00 33.03 356 PRO A N 1
ATOM 2742 C CA . PRO A 1 356 ? 36.465 -15.340 -38.606 1.00 33.03 356 PRO A CA 1
ATOM 2743 C C . PRO A 1 356 ? 35.573 -16.571 -38.294 1.00 33.03 356 PRO A C 1
ATOM 2745 O O . PRO A 1 356 ? 35.740 -17.244 -37.280 1.00 33.03 356 PRO A O 1
ATOM 2748 N N . GLU A 1 357 ? 34.667 -16.900 -39.223 1.00 28.91 357 GLU A N 1
ATOM 2749 C CA . GLU A 1 357 ? 34.003 -18.215 -39.378 1.00 28.91 357 GLU A CA 1
ATOM 2750 C C . GLU A 1 357 ? 34.819 -19.145 -40.330 1.00 28.91 357 GLU A C 1
ATOM 2752 O O . GLU A 1 357 ? 35.870 -18.731 -40.822 1.00 28.91 357 GLU A O 1
ATOM 2757 N N . PRO A 1 358 ? 34.313 -20.321 -40.770 1.00 44.72 358 PRO A N 1
ATOM 2758 C CA . PRO A 1 358 ? 34.055 -21.554 -40.021 1.00 44.72 358 PRO A CA 1
ATOM 2759 C C . PRO A 1 358 ? 34.847 -22.741 -40.628 1.00 44.72 358 PRO A C 1
ATOM 2761 O O . PRO A 1 358 ? 35.375 -22.659 -41.736 1.00 44.72 358 PRO A O 1
ATOM 2764 N N . SER A 1 359 ? 34.889 -23.901 -39.964 1.00 27.56 359 SER A N 1
ATOM 2765 C CA . SER A 1 359 ? 35.200 -25.154 -40.672 1.00 27.56 359 SER A CA 1
ATOM 2766 C C . SER A 1 359 ? 34.471 -26.357 -40.084 1.00 27.56 359 SER A C 1
ATOM 2768 O O . SER A 1 359 ? 34.180 -26.436 -38.892 1.00 27.56 359 SER A O 1
ATOM 2770 N N . SER A 1 360 ? 34.107 -27.229 -41.010 1.00 29.08 360 SER A N 1
ATOM 2771 C CA . SER A 1 360 ? 33.209 -28.367 -40.946 1.00 29.08 360 SER A CA 1
ATOM 2772 C C . SER A 1 360 ? 33.869 -29.665 -40.468 1.00 29.08 360 SER A C 1
ATOM 2774 O O . SER A 1 360 ? 35.082 -29.817 -40.530 1.00 29.08 360 SER A O 1
ATOM 2776 N N . GLU A 1 361 ? 32.984 -30.625 -40.178 1.00 27.70 361 GLU A N 1
ATOM 2777 C CA . GLU A 1 361 ? 33.102 -32.083 -40.365 1.00 27.70 361 GLU A CA 1
ATOM 2778 C C . GLU A 1 361 ? 33.333 -33.032 -39.169 1.00 27.70 361 GLU A C 1
ATOM 2780 O O . GLU A 1 361 ? 34.296 -32.962 -38.416 1.00 27.70 361 GLU A O 1
ATOM 2785 N N . ALA A 1 362 ? 32.430 -34.027 -39.169 1.00 28.23 362 ALA A N 1
ATOM 2786 C CA . ALA A 1 362 ? 32.569 -35.432 -38.780 1.00 28.23 362 ALA A CA 1
ATOM 2787 C C . ALA A 1 362 ? 32.403 -35.853 -37.301 1.00 28.23 362 ALA A C 1
ATOM 2789 O O . ALA A 1 362 ? 33.321 -35.843 -36.489 1.00 28.23 362 ALA A O 1
ATOM 2790 N N . SER A 1 363 ? 31.224 -36.423 -37.010 1.00 28.20 363 SER A N 1
ATOM 2791 C CA . SER A 1 363 ? 31.064 -37.564 -36.083 1.00 28.20 363 SER A CA 1
ATOM 2792 C C . SER A 1 363 ? 31.686 -38.839 -36.704 1.00 28.20 363 SER A C 1
ATOM 2794 O O . SER A 1 363 ? 31.763 -38.895 -37.934 1.00 28.20 363 SER A O 1
ATOM 2796 N N . PRO A 1 364 ? 32.055 -39.902 -35.942 1.00 38.31 364 PRO A N 1
ATOM 2797 C CA . PRO A 1 364 ? 31.039 -40.825 -35.401 1.00 38.31 364 PRO A CA 1
ATOM 2798 C C . PRO A 1 364 ? 31.361 -41.582 -34.077 1.00 38.31 364 PRO A C 1
ATOM 2800 O O . PRO A 1 364 ? 32.488 -41.966 -33.805 1.00 38.31 364 PRO A O 1
ATOM 2803 N N . LYS A 1 365 ? 30.267 -41.929 -33.372 1.00 27.98 365 LYS A N 1
ATOM 2804 C CA . LYS A 1 365 ? 29.921 -43.216 -32.709 1.00 27.98 365 LYS A CA 1
ATOM 2805 C C . LYS A 1 365 ? 30.694 -43.787 -31.486 1.00 27.98 365 LYS A C 1
ATOM 2807 O O . LYS A 1 365 ? 31.859 -44.137 -31.569 1.00 27.98 365 LYS A O 1
ATOM 2812 N N . LEU A 1 366 ? 29.846 -44.174 -30.510 1.00 26.72 366 LEU A N 1
ATOM 2813 C CA . LEU A 1 366 ? 29.799 -45.428 -29.710 1.00 26.72 366 LEU A CA 1
ATOM 2814 C C . LEU A 1 366 ? 30.660 -45.581 -28.437 1.00 26.72 366 LEU A C 1
ATOM 2816 O O . LEU A 1 366 ? 31.869 -45.737 -28.526 1.00 26.72 366 LEU A O 1
ATOM 2820 N N . PHE A 1 367 ? 29.983 -45.669 -27.276 1.00 29.16 367 PHE A N 1
ATOM 2821 C CA . PHE A 1 367 ? 29.863 -46.823 -26.337 1.00 29.16 367 PHE A CA 1
ATOM 2822 C C . PHE A 1 367 ? 28.984 -46.364 -25.133 1.00 29.16 367 PHE A C 1
ATOM 2824 O O . PHE A 1 367 ? 29.230 -45.293 -24.588 1.00 29.16 367 PHE A O 1
ATOM 2831 N N . SER A 1 368 ? 27.762 -46.894 -24.919 1.00 30.23 368 SER A N 1
ATOM 2832 C CA . SER A 1 368 ? 27.348 -47.864 -23.858 1.00 30.23 368 SER A CA 1
ATOM 2833 C C . SER A 1 368 ? 28.114 -47.731 -22.520 1.00 30.23 368 SER A C 1
ATOM 2835 O O . SER A 1 368 ? 29.320 -47.560 -22.529 1.00 30.23 368 SER A O 1
ATOM 2837 N N . GLU A 1 369 ? 27.557 -47.827 -21.310 1.00 31.38 369 GLU A N 1
ATOM 2838 C CA . GLU A 1 369 ? 26.428 -48.604 -20.793 1.00 31.38 369 GLU A CA 1
ATOM 2839 C C . GLU A 1 369 ? 26.167 -48.176 -19.320 1.00 31.38 369 GLU A C 1
ATOM 2841 O O . GLU A 1 369 ? 27.104 -47.868 -18.592 1.00 31.38 369 GLU A O 1
ATOM 2846 N N . VAL A 1 370 ? 24.893 -48.143 -18.908 1.00 32.53 370 VAL A N 1
ATOM 2847 C CA . VAL A 1 370 ? 24.318 -48.642 -17.632 1.00 32.53 370 VAL A CA 1
ATOM 2848 C C . VAL A 1 370 ? 25.196 -48.625 -16.355 1.00 32.53 370 VAL A C 1
ATOM 2850 O O . VAL A 1 370 ? 26.158 -49.372 -16.261 1.00 32.53 370 VAL A O 1
ATOM 2853 N N . SER A 1 371 ? 24.727 -47.986 -15.267 1.00 31.58 371 SER A N 1
ATOM 2854 C CA . SER A 1 371 ? 24.144 -48.733 -14.128 1.00 31.58 371 SER A CA 1
ATOM 2855 C C . SER A 1 371 ? 23.525 -47.868 -13.023 1.00 31.58 371 SER A C 1
ATOM 2857 O O . SER A 1 371 ? 23.935 -46.752 -12.728 1.00 31.58 371 SER A O 1
ATOM 2859 N N . ARG A 1 372 ? 22.494 -48.463 -12.423 1.00 34.69 372 ARG A N 1
ATOM 2860 C CA . ARG A 1 372 ? 21.652 -48.016 -11.312 1.00 34.69 372 ARG A CA 1
ATOM 2861 C C . ARG A 1 372 ? 22.320 -48.263 -9.948 1.00 34.69 372 ARG A C 1
ATOM 2863 O O . ARG A 1 372 ? 23.130 -49.173 -9.823 1.00 34.69 372 ARG A O 1
ATOM 2870 N N . ARG A 1 373 ? 21.725 -47.628 -8.925 1.00 35.31 373 ARG A N 1
ATOM 2871 C CA . ARG A 1 373 ? 21.678 -47.993 -7.487 1.00 35.31 373 ARG A CA 1
ATOM 2872 C C . ARG A 1 373 ? 22.972 -47.802 -6.680 1.00 35.31 373 ARG A C 1
ATOM 2874 O O . ARG A 1 373 ? 23.861 -48.643 -6.726 1.00 35.31 373 ARG A O 1
ATOM 2881 N N . LYS A 1 374 ? 22.929 -46.877 -5.723 1.00 40.00 374 LYS A N 1
ATOM 2882 C CA . LYS A 1 374 ? 22.410 -47.142 -4.371 1.00 40.00 374 LYS A CA 1
ATOM 2883 C C . LYS A 1 374 ? 21.938 -45.856 -3.718 1.00 40.00 374 LYS A C 1
ATOM 2885 O O . LYS A 1 374 ? 22.523 -44.809 -4.058 1.00 40.00 374 LYS A O 1
#

Foldseek 3Di:
DDAFQDDLLSHGPVVVVVVCLVCLCVQLVDPADQTDCVSVLVVLCVSQNVQAFLLNRPDDKDWAWKWFPVDPVIDIDIQISDDQLAPPVVCVVVVPDHRNVGHPSLSVSLQDQAPRHHQHDVNTIHHRLLAPLPCLVVVVVVLVRSQVSCVVNVNPDDRDDALAAEGEDLADEDDDDDDDLPPPPQPPDPVNVVVSVVVVVVVSSCVSNPNDDPVVVVSCVVCVVVVHYYHYDHFHAPHDADPSDNDPVSVVSSVVSSVVSCVVCVVVVVVVVVSVVVVPDDPVCVVSVVVVVVVVVVCVPPVPPDPPPVVVVVVVVVVVVVVVVDDDDDDDDDDDDDDDDDDDDDDDDDDDDDDDDDDDDDDDDDDDDDDDDD

Secondary structure (DSSP, 8-state):
------STT---HHHHHHHHHHHHHHHT-SSSSSPPHHHHHHHHHHHH-TT-BGGG--SS--EEEEEE-SSSS-EEEEEESS--SS-HHHHHHTTPPPGGGSBHHHHHHHHT--TTTSPPBTTTEEETHHHHSSTHHHHHHHHHHHHHHHHHTTTSSPPPPP--EEEE-S-BPPP-PPPP---TTTTS-HHHHHHHHHHHHHHHHHHHT--SSHHHHHHHHHHHHTT--EEEE-PBPSS---TT---HHHHHHHHHHHHHHHHHTHHHHHHHHHHHHHT---GGGTHHHHHHHHHHHHHHHHTTTSTTHHHHHHHHHHHHHHHHS-------------------------------------------------

Sequence (374 aa):
MIKYKVTDSGKTLREIQHLYLRFKDYIFDTWSRPYNTSALEAFMQVELGADTTLADVKHPRLLVTTVEGDVIPVKLKLLRNYDMPLSEKDKKDMGYEKPEDWTVWKALRCSSAAPTFFCSVDGKFIDGGLISNNPLCELLSEIHLYNTACKLNQGAEEPVRIGCVLSLGTGIAASRPSESVDMTGAFSNLVANVLAIKSLGIILIDQVTATEGAPVDRSRSWCHSLGVPLFRMSAPLTNDVQMDEKGDAEIVQLLWDCLEYTQRHRDDIAELVALLRLSGKSEHRRKLFTDSEISAEAFAEASSEASAEAFAEASAEAFAEASAEASPEVSSKPSPEVSSKPSLEVSWNLSPEVSPEPSSEASPKLFSEVSRRK